Protein AF-A0A934U711-F1 (afdb_monomer_lite)

Organism: NCBI:txid2799499

Radius of gyration: 28.54 Å; chains: 1; bounding box: 80×38×79 Å

Secondary structure (DSSP, 8-state):
--HHHHHHHHHHHHHHHHHHHHHHHHHHHHHHHHHHHHHHHHHHHHHHHHHHHHHHHHHHHHHHHS-HHHHH-SS--HHHHHHHHHHHHHHHHHHHHHHHHHTT---HHHHHHHHHHHHHHHHHHT-S-TT---HHHHHHHHHSSSSSSPHHHHHHHHHHHHHHHHHHTS----TTTTSSS------

Structure (mmCIF, N/CA/C/O backbone):
data_AF-A0A934U711-F1
#
_entry.id   AF-A0A934U711-F1
#
loop_
_atom_site.group_PDB
_atom_site.id
_atom_site.type_symbol
_atom_site.label_atom_id
_atom_site.label_alt_id
_atom_site.label_comp_id
_atom_site.label_asym_id
_atom_site.label_entity_id
_atom_site.label_seq_id
_atom_site.pdbx_PDB_ins_code
_atom_site.Cartn_x
_atom_site.Cartn_y
_atom_site.Cartn_z
_atom_site.occupancy
_atom_site.B_iso_or_equiv
_atom_site.auth_seq_id
_atom_site.auth_comp_id
_atom_site.auth_asym_id
_atom_site.auth_atom_id
_atom_site.pdbx_PDB_model_num
ATOM 1 N N . MET A 1 1 ? 58.448 7.063 -50.542 1.00 44.38 1 MET A N 1
ATOM 2 C CA . MET A 1 1 ? 57.014 6.887 -50.877 1.00 44.38 1 MET A CA 1
ATOM 3 C C . MET A 1 1 ? 56.258 5.906 -49.963 1.00 44.38 1 MET A C 1
ATOM 5 O O . MET A 1 1 ? 55.084 5.684 -50.205 1.00 44.38 1 MET A O 1
ATOM 9 N N . SER A 1 2 ? 56.861 5.353 -48.896 1.00 45.16 2 SER A N 1
ATOM 10 C CA . SER A 1 2 ? 56.198 4.349 -48.033 1.00 45.16 2 SER A CA 1
ATOM 11 C C . SER A 1 2 ? 55.612 4.911 -46.724 1.00 45.16 2 SER A C 1
ATOM 13 O O . SER A 1 2 ? 54.797 4.259 -46.083 1.00 45.16 2 SER A O 1
ATOM 15 N N . THR A 1 3 ? 55.992 6.128 -46.323 1.00 48.06 3 THR A N 1
ATOM 16 C CA . THR A 1 3 ? 55.584 6.756 -45.050 1.00 48.06 3 THR A CA 1
ATOM 17 C C . THR A 1 3 ? 54.249 7.505 -45.128 1.00 48.06 3 THR A C 1
ATOM 19 O O . THR A 1 3 ? 53.529 7.577 -44.139 1.00 48.06 3 THR A O 1
ATOM 22 N N . ILE A 1 4 ? 53.868 8.004 -46.309 1.00 44.53 4 ILE A N 1
ATOM 23 C CA . ILE A 1 4 ? 52.614 8.755 -46.515 1.00 44.53 4 ILE A CA 1
ATOM 24 C C . ILE A 1 4 ? 51.394 7.815 -46.510 1.00 44.53 4 ILE A C 1
ATOM 26 O O . ILE A 1 4 ? 50.350 8.156 -45.961 1.00 44.53 4 ILE A O 1
ATOM 30 N N . ILE A 1 5 ? 51.542 6.594 -47.039 1.00 44.81 5 ILE A N 1
ATOM 31 C CA . ILE A 1 5 ? 50.477 5.577 -47.051 1.00 44.81 5 ILE A CA 1
ATOM 32 C C . ILE A 1 5 ? 50.215 5.051 -45.628 1.00 44.81 5 ILE A C 1
ATOM 34 O O . ILE A 1 5 ? 49.062 4.926 -45.226 1.00 44.81 5 ILE A O 1
ATOM 38 N N . ALA A 1 6 ? 51.263 4.838 -44.822 1.00 44.97 6 ALA A N 1
ATOM 39 C CA . ALA A 1 6 ? 51.120 4.446 -43.417 1.00 44.97 6 ALA A CA 1
ATOM 40 C C . ALA A 1 6 ? 50.449 5.540 -42.561 1.00 44.97 6 ALA A C 1
ATOM 42 O O . ALA A 1 6 ? 49.619 5.228 -41.709 1.00 44.97 6 ALA A O 1
ATOM 43 N N . ALA A 1 7 ? 50.748 6.819 -42.821 1.00 42.44 7 ALA A N 1
ATOM 44 C CA . ALA A 1 7 ? 50.118 7.945 -42.127 1.00 42.44 7 ALA A CA 1
ATOM 45 C C . ALA A 1 7 ? 48.623 8.094 -42.471 1.00 42.44 7 ALA A C 1
ATOM 47 O O . ALA A 1 7 ? 47.816 8.358 -41.582 1.00 42.44 7 ALA A O 1
ATOM 48 N N . LEU A 1 8 ? 48.234 7.862 -43.731 1.00 39.69 8 LEU A N 1
ATOM 49 C CA . LEU A 1 8 ? 46.830 7.900 -44.163 1.00 39.69 8 LEU A CA 1
ATOM 50 C C . LEU A 1 8 ? 46.015 6.709 -43.630 1.00 39.69 8 LEU A C 1
ATOM 52 O O . LEU A 1 8 ? 44.865 6.889 -43.231 1.00 39.69 8 LEU A O 1
ATOM 56 N N . ILE A 1 9 ? 46.615 5.517 -43.539 1.00 47.66 9 ILE A N 1
ATOM 57 C CA . ILE A 1 9 ? 45.984 4.340 -42.916 1.00 47.66 9 ILE A CA 1
ATOM 58 C C . ILE A 1 9 ? 45.855 4.531 -41.393 1.00 47.66 9 ILE A C 1
ATOM 60 O O . ILE A 1 9 ? 44.819 4.195 -40.819 1.00 47.66 9 ILE A O 1
ATOM 64 N N . GLY A 1 10 ? 46.856 5.134 -40.740 1.00 35.31 10 GLY A N 1
ATOM 65 C CA . GLY A 1 10 ? 46.808 5.481 -39.316 1.00 35.31 10 GLY A CA 1
ATOM 66 C C . GLY A 1 10 ? 45.728 6.517 -38.983 1.00 35.31 10 GLY A C 1
ATOM 67 O O . GLY A 1 10 ? 44.968 6.327 -38.038 1.00 35.31 10 GLY A O 1
ATOM 68 N N . LEU A 1 11 ? 45.587 7.571 -39.795 1.00 40.84 11 LEU A N 1
ATOM 69 C CA . LEU A 1 11 ? 44.542 8.594 -39.630 1.00 40.84 11 LEU A CA 1
ATOM 70 C C . LEU A 1 11 ? 43.124 8.053 -39.900 1.00 40.84 11 LEU A C 1
ATOM 72 O O . LEU A 1 11 ? 42.190 8.389 -39.166 1.00 40.84 11 LEU A O 1
ATOM 76 N N . GLY A 1 12 ? 42.955 7.177 -40.897 1.00 38.31 12 GLY A N 1
ATOM 77 C CA . GLY A 1 12 ? 41.677 6.508 -41.179 1.00 38.31 12 GLY A CA 1
ATOM 78 C C . GLY A 1 12 ? 41.266 5.495 -40.100 1.00 38.31 12 GLY A C 1
ATOM 79 O O . GLY A 1 12 ? 40.103 5.432 -39.711 1.00 38.31 12 GLY A O 1
ATOM 80 N N . GLY A 1 13 ? 42.223 4.739 -39.552 1.00 37.25 13 GLY A N 1
ATOM 81 C CA . GLY A 1 13 ? 41.970 3.786 -38.467 1.00 37.25 13 GLY A CA 1
ATOM 82 C C . GLY A 1 13 ? 41.619 4.458 -37.136 1.00 37.25 13 GLY A C 1
ATOM 83 O O . GLY A 1 13 ? 40.700 4.017 -36.449 1.00 37.25 13 GLY A O 1
ATOM 84 N N . VAL A 1 14 ? 42.298 5.559 -36.791 1.00 49.47 14 VAL A N 1
ATOM 85 C CA . VAL A 1 14 ? 42.046 6.313 -35.548 1.00 49.47 14 VAL A CA 1
ATOM 86 C C . VAL A 1 14 ? 40.685 7.012 -35.578 1.00 49.47 14 VAL A C 1
ATOM 88 O O . VAL A 1 14 ? 39.989 7.032 -34.565 1.00 49.47 14 VAL A O 1
ATOM 91 N N . THR A 1 15 ? 40.260 7.534 -36.731 1.00 46.41 15 THR A N 1
ATOM 92 C CA . THR A 1 15 ? 38.942 8.178 -36.873 1.00 46.41 15 THR A CA 1
ATOM 93 C C . THR A 1 15 ? 37.796 7.169 -36.774 1.00 46.41 15 THR A C 1
ATOM 95 O O . THR A 1 15 ? 36.859 7.401 -36.015 1.00 46.41 15 THR A O 1
ATOM 98 N N . ILE A 1 16 ? 37.903 6.006 -37.427 1.00 47.06 16 ILE A N 1
ATOM 99 C CA . ILE A 1 16 ? 36.905 4.927 -37.320 1.00 47.06 16 ILE A CA 1
ATOM 100 C C . ILE A 1 16 ? 36.851 4.360 -35.892 1.00 47.06 16 ILE A C 1
ATOM 102 O O . ILE A 1 16 ? 35.763 4.188 -35.340 1.00 47.06 16 ILE A O 1
ATOM 106 N N . ALA A 1 17 ? 38.003 4.126 -35.255 1.00 43.62 17 ALA A N 1
ATOM 107 C CA . ALA A 1 17 ? 38.066 3.646 -33.875 1.00 43.62 17 ALA A CA 1
ATOM 108 C C . ALA A 1 17 ? 37.472 4.656 -32.878 1.00 43.62 17 ALA A C 1
ATOM 110 O O . ALA A 1 17 ? 36.739 4.258 -31.975 1.00 43.62 17 ALA A O 1
ATOM 111 N N . ALA A 1 18 ? 37.716 5.958 -33.062 1.00 48.88 18 ALA A N 1
ATOM 112 C CA . ALA A 1 18 ? 37.139 7.009 -32.226 1.00 48.88 18 ALA A CA 1
ATOM 113 C C . ALA A 1 18 ? 35.614 7.124 -32.398 1.00 48.88 18 ALA A C 1
ATOM 115 O O . ALA A 1 18 ? 34.898 7.304 -31.413 1.00 48.88 18 ALA A O 1
ATOM 116 N N . THR A 1 19 ? 35.090 6.973 -33.619 1.00 50.31 19 THR A N 1
ATOM 117 C CA . THR A 1 19 ? 33.640 6.964 -33.870 1.00 50.31 19 THR A CA 1
ATOM 118 C C . THR A 1 19 ? 32.973 5.725 -33.276 1.00 50.31 19 THR A C 1
ATOM 120 O O . THR A 1 19 ? 31.941 5.854 -32.621 1.00 50.31 19 THR A O 1
ATOM 123 N N . ILE A 1 20 ? 33.577 4.540 -33.418 1.00 49.28 20 ILE A N 1
ATOM 124 C CA . ILE A 1 20 ? 33.080 3.302 -32.798 1.00 49.28 20 ILE A CA 1
ATOM 125 C C . ILE A 1 20 ? 33.141 3.400 -31.274 1.00 49.28 20 ILE A C 1
ATOM 127 O O . ILE A 1 20 ? 32.175 3.029 -30.616 1.00 49.28 20 ILE A O 1
ATOM 131 N N . ALA A 1 21 ? 34.216 3.943 -30.700 1.00 50.06 21 ALA A N 1
ATOM 132 C CA . ALA A 1 21 ? 34.327 4.156 -29.260 1.00 50.06 21 ALA A CA 1
ATOM 133 C C . ALA A 1 21 ? 33.271 5.147 -28.754 1.00 50.06 21 ALA A C 1
ATOM 135 O O . ALA A 1 21 ? 32.675 4.915 -27.708 1.00 50.06 21 ALA A O 1
ATOM 136 N N . ARG A 1 22 ? 32.981 6.214 -29.510 1.00 50.09 22 ARG A N 1
ATOM 137 C CA . ARG A 1 22 ? 31.952 7.204 -29.162 1.00 50.09 22 ARG A CA 1
ATOM 138 C C . ARG A 1 22 ? 30.537 6.629 -29.243 1.00 50.09 22 ARG A C 1
ATOM 140 O O . ARG A 1 22 ? 29.762 6.841 -28.317 1.00 50.09 22 ARG A O 1
ATOM 147 N N . LEU A 1 23 ? 30.220 5.874 -30.295 1.00 53.62 23 LEU A N 1
ATOM 148 C CA . LEU A 1 23 ? 28.933 5.182 -30.442 1.00 53.62 23 LEU A CA 1
ATOM 149 C C . LEU A 1 23 ? 28.766 4.086 -29.384 1.00 53.62 23 LEU A C 1
ATOM 151 O O . LEU A 1 23 ? 27.714 3.979 -28.763 1.00 53.62 23 LEU A O 1
ATOM 155 N N . THR A 1 24 ? 29.827 3.326 -29.113 1.00 57.19 24 THR A N 1
ATOM 156 C CA . THR A 1 24 ? 29.844 2.315 -28.050 1.00 57.19 24 THR A CA 1
ATOM 157 C C . THR A 1 24 ? 29.660 2.973 -26.684 1.00 57.19 24 THR A C 1
ATOM 159 O O . THR A 1 24 ? 28.810 2.537 -25.920 1.00 57.19 24 THR A O 1
ATOM 162 N N . ALA A 1 25 ? 30.359 4.071 -26.386 1.00 59.03 25 ALA A N 1
ATOM 163 C CA . ALA A 1 25 ? 30.210 4.803 -25.129 1.00 59.03 25 ALA A CA 1
ATOM 164 C C . ALA A 1 25 ? 28.808 5.408 -24.957 1.00 59.03 25 ALA A C 1
ATOM 166 O O . ALA A 1 25 ? 28.261 5.342 -23.861 1.00 59.03 25 ALA A O 1
ATOM 167 N N . GLN A 1 26 ? 28.205 5.947 -26.023 1.00 61.81 26 GLN A N 1
ATOM 168 C CA . GLN A 1 26 ? 26.812 6.407 -26.006 1.00 61.81 26 GLN A CA 1
ATOM 169 C C . GLN A 1 26 ? 25.849 5.244 -25.762 1.00 61.81 26 GLN A C 1
ATOM 171 O O . GLN A 1 26 ? 25.028 5.329 -24.856 1.00 61.81 26 GLN A O 1
ATOM 176 N N . SER A 1 27 ? 26.021 4.126 -26.471 1.00 59.56 27 SER A N 1
ATOM 177 C CA . SER A 1 27 ? 25.191 2.934 -26.278 1.00 59.56 27 SER A CA 1
ATOM 178 C C . SER A 1 27 ? 25.333 2.344 -24.870 1.00 59.56 27 SER A C 1
ATOM 180 O O . SER A 1 27 ? 24.336 1.978 -24.264 1.00 59.56 27 SER A O 1
ATOM 182 N N . ILE A 1 28 ? 26.542 2.325 -24.296 1.00 66.94 28 ILE A N 1
ATOM 183 C CA . ILE A 1 28 ? 26.802 1.876 -22.921 1.00 66.94 28 ILE A CA 1
ATOM 184 C C . ILE A 1 28 ? 26.195 2.855 -21.913 1.00 66.94 28 ILE A C 1
ATOM 186 O O . ILE A 1 28 ? 25.645 2.427 -20.903 1.00 66.94 28 ILE A O 1
ATOM 190 N N . ALA A 1 29 ? 26.275 4.164 -22.159 1.00 68.50 29 ALA A N 1
ATOM 191 C CA . ALA A 1 29 ? 25.668 5.171 -21.293 1.00 68.50 29 ALA A CA 1
ATOM 192 C C . ALA A 1 29 ? 24.134 5.082 -21.303 1.00 68.50 29 ALA A C 1
ATOM 194 O O . ALA A 1 29 ? 23.519 5.136 -20.239 1.00 68.50 29 ALA A O 1
ATOM 195 N N . GLU A 1 30 ? 23.524 4.889 -22.473 1.00 71.88 30 GLU A N 1
ATOM 196 C CA . GLU A 1 30 ? 22.085 4.660 -22.627 1.00 71.88 30 GLU A CA 1
ATOM 197 C C . GLU A 1 30 ? 21.651 3.355 -21.958 1.00 71.88 30 GLU A C 1
ATOM 199 O O . GLU A 1 30 ? 20.662 3.348 -21.226 1.00 71.88 30 GLU A O 1
ATOM 204 N N . LEU A 1 31 ? 22.425 2.278 -22.125 1.00 71.62 31 LEU A N 1
ATOM 205 C CA . LEU A 1 31 ? 22.157 0.992 -21.484 1.00 71.62 31 LEU A CA 1
ATOM 206 C C . LEU A 1 31 ? 22.268 1.091 -19.959 1.00 71.62 31 LEU A C 1
ATOM 208 O O . LEU A 1 31 ? 21.373 0.638 -19.257 1.00 71.62 31 LEU A O 1
ATOM 212 N N . ASN A 1 32 ? 23.309 1.751 -19.441 1.00 74.94 32 ASN A N 1
ATOM 213 C CA . ASN A 1 32 ? 23.486 1.992 -18.007 1.00 74.94 32 ASN A CA 1
ATOM 214 C C . ASN A 1 32 ? 22.367 2.870 -17.435 1.00 74.94 32 ASN A C 1
ATOM 216 O O . ASN A 1 32 ? 21.899 2.638 -16.323 1.00 74.94 32 ASN A O 1
ATOM 220 N N . ALA A 1 33 ? 21.929 3.893 -18.173 1.00 74.75 33 ALA A N 1
ATOM 221 C CA . ALA A 1 33 ? 20.808 4.729 -17.762 1.00 74.75 33 ALA A CA 1
ATOM 222 C C . ALA A 1 33 ? 19.490 3.937 -17.766 1.00 74.75 33 ALA A C 1
ATOM 224 O O . ALA A 1 33 ? 18.696 4.074 -16.837 1.00 74.75 33 ALA A O 1
ATOM 225 N N . ALA A 1 34 ? 19.269 3.086 -18.771 1.00 74.88 34 ALA A N 1
ATOM 226 C CA . ALA A 1 34 ? 18.112 2.201 -18.844 1.00 74.88 34 ALA A CA 1
ATOM 227 C C . ALA A 1 34 ? 18.120 1.156 -17.718 1.00 74.88 34 ALA A C 1
ATOM 229 O O . ALA A 1 34 ? 17.101 0.984 -17.054 1.00 74.88 34 ALA A O 1
ATOM 230 N N . GLN A 1 35 ? 19.266 0.528 -17.444 1.00 78.81 35 GLN A N 1
ATOM 231 C CA . GLN A 1 35 ? 19.453 -0.402 -16.328 1.00 78.81 35 GLN A CA 1
ATOM 232 C C . GLN A 1 35 ? 19.166 0.276 -14.990 1.00 78.81 35 GLN A C 1
ATOM 234 O O . GLN A 1 35 ? 18.318 -0.201 -14.250 1.00 78.81 35 GLN A O 1
ATOM 239 N N . LYS A 1 36 ? 19.741 1.458 -14.727 1.00 78.19 36 LYS A N 1
ATOM 240 C CA . LYS A 1 36 ? 19.461 2.218 -13.496 1.00 78.19 36 LYS A CA 1
ATOM 241 C C . LYS A 1 36 ? 17.985 2.582 -13.332 1.00 78.19 36 LYS A C 1
ATOM 243 O O . LYS A 1 36 ? 17.473 2.556 -12.217 1.00 78.19 36 LYS A O 1
ATOM 248 N N . ARG A 1 37 ? 17.292 2.930 -14.424 1.00 75.88 37 ARG A N 1
ATOM 249 C CA . ARG A 1 37 ? 15.840 3.180 -14.391 1.00 75.88 37 ARG A CA 1
ATOM 250 C C . ARG A 1 37 ? 15.071 1.907 -14.039 1.00 75.88 37 ARG A C 1
ATOM 252 O O . ARG A 1 37 ? 14.200 1.959 -13.180 1.00 75.88 37 ARG A O 1
ATOM 259 N N . ARG A 1 38 ? 15.428 0.770 -14.641 1.00 78.44 38 ARG A N 1
ATOM 260 C CA . ARG A 1 38 ? 14.820 -0.533 -14.329 1.00 78.44 38 ARG A CA 1
ATOM 261 C C . ARG A 1 38 ? 15.108 -0.986 -12.898 1.00 78.44 38 ARG A C 1
ATOM 263 O O . ARG A 1 38 ? 14.200 -1.484 -12.245 1.00 78.44 38 ARG A O 1
ATOM 270 N N . ASP A 1 39 ? 16.313 -0.757 -12.383 1.00 78.25 39 ASP A N 1
ATOM 271 C CA . ASP A 1 39 ? 16.665 -1.043 -10.988 1.00 78.25 39 ASP A CA 1
ATOM 272 C C . ASP A 1 39 ? 15.812 -0.219 -10.018 1.00 78.25 39 ASP A C 1
ATOM 274 O O . ASP A 1 39 ? 15.299 -0.751 -9.034 1.00 78.25 39 ASP A O 1
ATOM 278 N N . ALA A 1 40 ? 15.610 1.069 -10.316 1.00 76.75 40 ALA A N 1
ATOM 279 C CA . ALA A 1 40 ? 14.747 1.936 -9.522 1.00 76.75 40 ALA A CA 1
ATOM 280 C C . ALA A 1 40 ? 13.277 1.479 -9.562 1.00 76.75 40 ALA A C 1
ATOM 282 O O . ALA A 1 40 ? 12.625 1.434 -8.522 1.00 76.75 40 ALA A O 1
ATOM 283 N N . GLU A 1 41 ? 12.767 1.088 -10.734 1.00 76.31 41 GLU A N 1
ATOM 284 C CA . GLU A 1 41 ? 11.413 0.535 -10.887 1.00 76.31 41 GLU A CA 1
ATOM 285 C C . GLU A 1 41 ? 11.230 -0.781 -10.115 1.00 76.31 41 GLU A C 1
ATOM 287 O O . GLU A 1 41 ? 10.200 -0.974 -9.469 1.00 76.31 41 GLU A O 1
ATOM 292 N N . LEU A 1 42 ? 12.230 -1.667 -10.144 1.00 80.38 42 LEU A N 1
ATOM 293 C CA . LEU A 1 42 ? 12.226 -2.934 -9.408 1.00 80.38 42 LEU A CA 1
ATOM 294 C C . LEU A 1 42 ? 12.291 -2.732 -7.892 1.00 80.38 42 LEU A C 1
ATOM 296 O O . LEU A 1 42 ? 11.640 -3.460 -7.140 1.00 80.38 42 LEU A O 1
ATOM 300 N N . LEU A 1 43 ? 13.079 -1.760 -7.431 1.00 80.19 43 LEU A N 1
ATOM 301 C CA . LEU A 1 43 ? 13.138 -1.407 -6.017 1.00 80.19 43 LEU A CA 1
ATOM 302 C C . LEU A 1 43 ? 11.800 -0.824 -5.553 1.00 80.19 43 LEU A C 1
ATOM 304 O O . LEU A 1 43 ? 11.285 -1.246 -4.521 1.00 80.19 43 LEU A O 1
ATOM 308 N N . ALA A 1 44 ? 11.216 0.080 -6.343 1.00 79.19 44 ALA A N 1
ATOM 309 C CA . ALA A 1 44 ? 9.926 0.688 -6.046 1.00 79.19 44 ALA A CA 1
ATOM 310 C C . ALA A 1 44 ? 8.791 -0.346 -6.020 1.00 79.19 44 ALA A C 1
ATOM 312 O O . ALA A 1 44 ? 7.970 -0.314 -5.108 1.00 79.19 44 ALA A O 1
ATOM 313 N N . SER A 1 45 ? 8.749 -1.297 -6.963 1.00 78.94 45 SER A N 1
ATOM 314 C CA . SER A 1 45 ? 7.716 -2.344 -6.968 1.00 78.94 45 SER A CA 1
ATOM 315 C C . SER A 1 45 ? 7.864 -3.322 -5.804 1.00 78.94 45 SER A C 1
ATOM 317 O O . SER A 1 45 ? 6.860 -3.751 -5.235 1.00 78.94 45 SER A O 1
ATOM 319 N N . LYS A 1 46 ? 9.101 -3.634 -5.397 1.00 83.25 46 LYS A N 1
ATOM 320 C CA . LYS A 1 46 ? 9.359 -4.400 -4.173 1.00 83.25 46 LYS A CA 1
ATOM 321 C C . LYS A 1 46 ? 8.876 -3.646 -2.934 1.00 83.25 46 LYS A C 1
ATOM 323 O O . LYS A 1 46 ? 8.108 -4.210 -2.163 1.00 83.25 46 LYS A O 1
ATOM 328 N N . GLU A 1 47 ? 9.315 -2.400 -2.752 1.00 85.50 47 GLU A N 1
ATOM 329 C CA . GLU A 1 47 ? 8.935 -1.595 -1.586 1.00 85.50 47 GLU A CA 1
ATOM 330 C C . GLU A 1 47 ? 7.416 -1.408 -1.519 1.00 85.50 47 GLU A C 1
ATOM 332 O O . GLU A 1 47 ? 6.828 -1.492 -0.445 1.00 85.50 47 GLU A O 1
ATOM 337 N N . TYR A 1 48 ? 6.769 -1.231 -2.671 1.00 86.12 48 TYR A N 1
ATOM 338 C CA . TYR A 1 48 ? 5.320 -1.151 -2.769 1.00 86.12 48 TYR A CA 1
ATOM 339 C C . TYR A 1 48 ? 4.625 -2.432 -2.283 1.00 86.12 48 TYR A C 1
ATOM 341 O O . TYR A 1 48 ? 3.726 -2.346 -1.449 1.00 86.12 48 TYR A O 1
ATOM 349 N N . ALA A 1 49 ? 5.046 -3.613 -2.753 1.00 85.38 49 ALA A N 1
ATOM 350 C CA . ALA A 1 49 ? 4.461 -4.887 -2.324 1.00 85.38 49 ALA A CA 1
ATOM 351 C C . ALA A 1 49 ? 4.630 -5.115 -0.809 1.00 85.38 49 ALA A C 1
ATOM 353 O O . ALA A 1 49 ? 3.662 -5.436 -0.117 1.00 85.38 49 ALA A O 1
ATOM 354 N N . ASP A 1 50 ? 5.835 -4.869 -0.283 1.00 87.75 50 ASP A N 1
ATOM 355 C CA . ASP A 1 50 ? 6.134 -4.985 1.150 1.00 87.75 50 ASP A CA 1
ATOM 356 C C . ASP A 1 50 ? 5.279 -3.999 1.977 1.00 87.75 50 ASP A C 1
ATOM 358 O O . ASP A 1 50 ? 4.791 -4.324 3.066 1.00 87.75 50 ASP A O 1
ATOM 362 N N . LEU A 1 51 ? 5.046 -2.792 1.451 1.00 90.19 51 LEU A N 1
ATOM 363 C CA . LEU A 1 51 ? 4.233 -1.774 2.106 1.00 90.19 51 LEU A CA 1
ATOM 364 C C . LEU A 1 51 ? 2.736 -2.105 2.103 1.00 90.19 51 LEU A C 1
ATOM 366 O O . LEU A 1 51 ? 2.063 -1.802 3.088 1.00 90.19 51 LEU A O 1
ATOM 370 N N . VAL A 1 52 ? 2.206 -2.734 1.050 1.00 90.38 52 VAL A N 1
ATOM 371 C CA . VAL A 1 52 ? 0.812 -3.215 1.030 1.00 90.38 52 VAL A CA 1
ATOM 372 C C . VAL A 1 52 ? 0.586 -4.201 2.178 1.00 90.38 52 VAL A C 1
ATOM 374 O O . VAL A 1 52 ? -0.343 -4.016 2.963 1.00 90.38 52 VAL A O 1
ATOM 377 N N . ILE A 1 53 ? 1.484 -5.179 2.339 1.00 91.31 53 ILE A N 1
ATOM 378 C CA . ILE A 1 53 ? 1.427 -6.168 3.429 1.00 91.31 53 ILE A CA 1
ATOM 379 C C . ILE A 1 53 ? 1.550 -5.480 4.793 1.00 91.31 53 ILE A C 1
ATOM 381 O O . ILE A 1 53 ? 0.757 -5.735 5.697 1.00 91.31 53 ILE A O 1
ATOM 385 N N . THR A 1 54 ? 2.510 -4.562 4.932 1.00 92.19 54 THR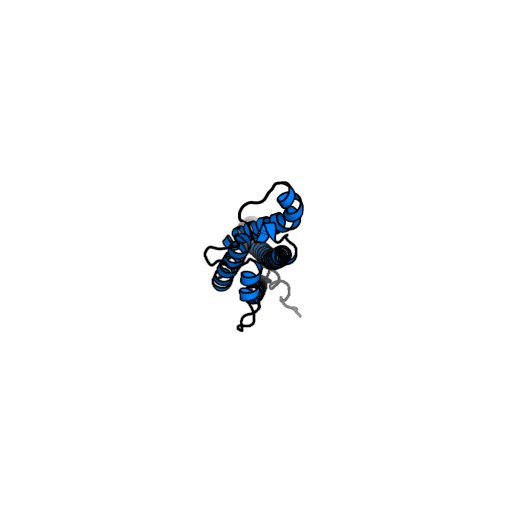 A N 1
ATOM 386 C CA . THR A 1 54 ? 2.722 -3.797 6.173 1.00 92.19 54 THR A CA 1
ATOM 387 C C . THR A 1 54 ? 1.480 -2.991 6.553 1.00 92.19 54 THR A C 1
ATOM 389 O O . THR A 1 54 ? 1.094 -2.947 7.718 1.00 92.19 54 THR A O 1
ATOM 392 N N . THR A 1 55 ? 0.825 -2.376 5.566 1.00 93.38 55 THR A N 1
ATOM 393 C CA . THR A 1 55 ? -0.395 -1.594 5.781 1.00 93.38 55 THR A CA 1
ATOM 394 C C . THR A 1 55 ? -1.552 -2.497 6.192 1.00 93.38 55 THR A C 1
ATOM 396 O O . THR A 1 55 ? -2.256 -2.164 7.138 1.00 93.38 55 THR A O 1
ATOM 399 N N . ALA A 1 56 ? -1.722 -3.653 5.545 1.00 92.00 56 ALA A N 1
ATOM 400 C CA . ALA A 1 56 ? -2.741 -4.629 5.925 1.00 92.00 56 ALA A CA 1
ATOM 401 C C . ALA A 1 56 ? -2.553 -5.114 7.373 1.00 92.00 56 ALA A C 1
ATOM 403 O O . ALA A 1 56 ? -3.501 -5.086 8.153 1.00 92.00 56 ALA A O 1
ATOM 404 N N . GLY A 1 57 ? -1.319 -5.447 7.766 1.00 92.75 57 GLY A N 1
ATOM 405 C CA . GLY A 1 57 ? -1.005 -5.820 9.148 1.00 92.75 57 GLY A CA 1
ATOM 406 C C . GLY A 1 57 ? -1.238 -4.683 10.149 1.00 92.75 57 GLY A C 1
ATOM 407 O O . GLY A 1 57 ? -1.725 -4.918 11.252 1.00 92.75 57 GLY A O 1
ATOM 408 N N . ALA A 1 58 ? -0.954 -3.432 9.770 1.00 93.56 58 ALA A N 1
ATOM 409 C CA . ALA A 1 58 ? -1.244 -2.271 10.611 1.00 93.56 58 ALA A CA 1
ATOM 410 C C . ALA A 1 58 ? -2.755 -2.020 10.765 1.00 93.56 58 ALA A C 1
ATOM 412 O O . ALA A 1 58 ? -3.198 -1.641 11.849 1.00 93.56 58 ALA A O 1
ATOM 413 N N . ILE A 1 59 ? -3.547 -2.251 9.710 1.00 93.19 59 ILE A N 1
ATOM 414 C CA . ILE A 1 59 ? -5.014 -2.200 9.773 1.00 93.19 59 ILE A CA 1
ATOM 415 C C . ILE A 1 59 ? -5.525 -3.268 10.735 1.00 93.19 59 ILE A C 1
ATOM 417 O O . ILE A 1 59 ? -6.296 -2.954 11.637 1.00 93.19 59 ILE A O 1
ATOM 421 N N . GLU A 1 60 ? -5.075 -4.511 10.570 1.00 92.44 60 GLU A N 1
ATOM 422 C CA . GLU A 1 60 ? -5.472 -5.623 11.430 1.00 92.44 60 GLU A CA 1
ATOM 423 C C . GLU A 1 60 ? -5.128 -5.331 12.897 1.00 92.44 60 GLU A C 1
ATOM 425 O O . GLU A 1 60 ? -5.989 -5.435 13.773 1.00 92.44 60 GLU A O 1
ATOM 430 N N . ALA A 1 61 ? -3.910 -4.853 13.163 1.00 92.00 61 ALA A N 1
ATOM 431 C CA . ALA A 1 61 ? -3.498 -4.495 14.511 1.00 92.00 61 ALA A CA 1
ATOM 432 C C . ALA A 1 61 ? -4.360 -3.368 15.108 1.00 92.00 61 ALA A C 1
ATOM 434 O O . ALA A 1 61 ? -4.784 -3.456 16.259 1.00 92.00 61 ALA A O 1
ATOM 435 N N . TYR A 1 62 ? -4.665 -2.332 14.324 1.00 90.75 62 TYR A N 1
ATOM 436 C CA . TYR A 1 62 ? -5.541 -1.240 14.746 1.00 90.75 62 TYR A CA 1
ATOM 437 C C . TYR A 1 62 ? -6.963 -1.729 15.056 1.00 90.75 62 TYR A C 1
ATOM 439 O O . TYR A 1 62 ? -7.506 -1.417 16.110 1.00 90.75 62 TYR A O 1
ATOM 447 N N . VAL A 1 63 ? -7.550 -2.543 14.181 1.00 91.44 63 VAL A N 1
ATOM 448 C CA . VAL A 1 63 ? -8.930 -3.041 14.300 1.00 91.44 63 VAL A CA 1
ATOM 449 C C . VAL A 1 63 ? -9.130 -3.985 15.495 1.00 91.44 63 VAL A C 1
ATOM 451 O O . VAL A 1 63 ? -10.230 -4.061 16.062 1.00 91.44 63 VAL A O 1
ATOM 454 N N . TRP A 1 64 ? -8.102 -4.748 15.863 1.00 89.56 64 TRP A N 1
ATOM 455 C CA . TRP A 1 64 ? -8.204 -5.761 16.915 1.00 89.56 64 TRP A CA 1
ATOM 456 C C . TRP A 1 64 ? -7.628 -5.330 18.260 1.00 89.56 64 TRP A C 1
ATOM 458 O O . TRP A 1 64 ? -8.144 -5.786 19.281 1.00 89.56 64 TRP A O 1
ATOM 468 N N . TYR A 1 65 ? -6.612 -4.464 18.276 1.00 88.31 65 TYR A N 1
ATOM 469 C CA . TYR A 1 65 ? -5.873 -4.131 19.498 1.00 88.31 65 TYR A CA 1
ATOM 470 C C . TYR A 1 65 ? -5.940 -2.659 19.913 1.00 88.31 65 TYR A C 1
ATOM 472 O O . TYR A 1 65 ? -5.597 -2.359 21.059 1.00 88.31 65 TYR A O 1
ATOM 480 N N . ALA A 1 66 ? -6.393 -1.735 19.054 1.00 85.06 66 ALA A N 1
ATOM 481 C CA . ALA A 1 66 ? -6.698 -0.388 19.530 1.00 85.06 66 ALA A CA 1
ATOM 482 C C . ALA A 1 66 ? -7.921 -0.431 20.460 1.00 85.06 66 ALA A C 1
ATOM 484 O O . ALA A 1 66 ? -8.811 -1.269 20.309 1.00 85.06 66 ALA A O 1
ATOM 485 N N . SER A 1 67 ? -7.962 0.458 21.452 1.00 79.50 67 SER A N 1
ATOM 486 C CA . SER A 1 67 ? -9.074 0.485 22.400 1.00 79.50 67 SER A CA 1
ATOM 487 C C . SER A 1 67 ? -10.382 0.875 21.706 1.00 79.50 67 SER A C 1
ATOM 489 O O . SER A 1 67 ? -10.401 1.726 20.813 1.00 79.50 67 SER A O 1
ATOM 491 N N . ASP A 1 68 ? -11.499 0.298 22.158 1.00 74.69 68 ASP A N 1
ATOM 492 C CA . ASP A 1 68 ? -12.826 0.590 21.601 1.00 74.69 68 ASP A CA 1
ATOM 493 C C . ASP A 1 68 ? -13.147 2.088 21.638 1.00 74.69 68 ASP A C 1
ATOM 495 O O . ASP A 1 68 ? -13.804 2.603 20.740 1.00 74.69 68 ASP A O 1
ATOM 499 N N . GLU A 1 69 ? -12.645 2.817 22.637 1.00 72.38 69 GLU A N 1
ATOM 500 C CA . GLU A 1 69 ? -12.814 4.266 22.745 1.00 72.38 69 GLU A CA 1
ATOM 501 C C . GLU A 1 69 ? -12.208 5.031 21.556 1.00 72.38 69 GLU A C 1
ATOM 503 O O . GLU A 1 69 ? -12.763 6.041 21.136 1.00 72.38 69 GLU A O 1
ATOM 508 N N . ILE A 1 70 ? -11.123 4.526 20.971 1.00 75.06 70 ILE A N 1
ATOM 509 C CA . ILE A 1 70 ? -10.438 5.113 19.810 1.00 75.06 70 ILE A CA 1
ATOM 510 C C . ILE A 1 70 ? -11.121 4.709 18.513 1.00 75.06 70 ILE A C 1
ATOM 512 O O . ILE A 1 70 ? -11.223 5.507 17.589 1.00 75.06 70 ILE A O 1
ATOM 516 N N . ILE A 1 71 ? -11.575 3.459 18.447 1.00 73.06 71 ILE A N 1
ATOM 517 C CA . ILE A 1 71 ? -12.229 2.894 17.264 1.00 73.06 71 ILE A CA 1
ATOM 518 C C . ILE A 1 71 ? -13.659 3.439 17.107 1.00 73.06 71 ILE A C 1
ATOM 520 O O . ILE A 1 71 ? -14.181 3.503 15.996 1.00 73.06 71 ILE A O 1
ATOM 524 N N . SER A 1 72 ? -14.321 3.800 18.211 1.00 69.12 72 SER A N 1
ATOM 525 C CA . SER A 1 72 ? -15.731 4.217 18.227 1.00 69.12 72 SER A CA 1
ATOM 526 C C . SER A 1 72 ? -15.951 5.728 18.324 1.00 69.12 72 SER A C 1
ATOM 528 O O . SER A 1 72 ? -17.050 6.190 18.009 1.00 69.12 72 SER A O 1
ATOM 530 N N . LYS A 1 73 ? -14.950 6.519 18.741 1.00 68.81 73 LYS A N 1
ATOM 531 C CA . LYS A 1 73 ? -15.074 7.978 18.884 1.00 68.81 73 LYS A CA 1
ATOM 532 C C . LYS A 1 73 ? -14.140 8.710 17.924 1.00 68.81 73 LYS A C 1
ATOM 534 O O . LYS A 1 73 ? -12.951 8.431 17.859 1.00 68.81 73 LYS A O 1
ATOM 539 N N . ARG A 1 74 ? -14.661 9.752 17.260 1.00 63.84 74 ARG A N 1
ATOM 540 C CA . ARG A 1 74 ? -13.857 10.661 16.413 1.00 63.84 74 ARG A CA 1
ATOM 541 C C . ARG A 1 74 ? -12.884 11.541 17.205 1.00 63.84 74 ARG A C 1
ATOM 543 O O . ARG A 1 74 ? -11.933 12.064 16.634 1.00 63.84 74 ARG A O 1
ATOM 550 N N . THR A 1 75 ? -13.137 11.749 18.495 1.00 69.25 75 THR A N 1
ATOM 551 C CA . THR A 1 75 ? -12.311 12.578 19.381 1.00 69.25 75 THR A CA 1
ATOM 552 C C . THR A 1 75 ? -11.754 11.734 20.512 1.00 69.25 75 THR A C 1
ATOM 554 O O . THR A 1 75 ? -12.499 11.010 21.172 1.00 69.25 75 THR A O 1
ATOM 557 N N . VAL A 1 76 ? -10.455 11.879 20.749 1.00 72.69 76 VAL A N 1
ATOM 558 C CA . VAL A 1 76 ? -9.672 11.053 21.665 1.00 72.69 76 VAL A CA 1
ATOM 559 C C . VAL A 1 76 ? -9.146 11.934 22.798 1.00 72.69 76 VAL A C 1
ATOM 561 O O . VAL A 1 76 ? -8.649 13.029 22.533 1.00 72.69 76 VAL A O 1
ATOM 564 N N . THR A 1 77 ? -9.266 11.484 24.048 1.00 82.56 77 THR A N 1
ATOM 565 C CA . THR A 1 77 ? -8.632 12.156 25.196 1.00 82.56 77 THR A CA 1
ATOM 566 C C . THR A 1 77 ? -7.119 11.938 25.180 1.00 82.56 77 THR A C 1
ATOM 568 O O . THR A 1 77 ? -6.625 11.008 24.544 1.00 82.56 77 THR A O 1
ATOM 571 N N . GLU A 1 78 ? -6.349 12.769 25.878 1.00 82.69 78 GLU A N 1
ATOM 572 C CA . GLU A 1 78 ? -4.886 12.636 25.895 1.00 82.69 78 GLU A CA 1
ATOM 573 C C . GLU A 1 78 ? -4.430 11.276 26.458 1.00 82.69 78 GLU A C 1
ATOM 575 O O . GLU A 1 78 ? -3.504 10.649 25.938 1.00 82.69 78 GLU A O 1
ATOM 580 N N . GLU A 1 79 ? -5.138 10.765 27.464 1.00 79.75 79 GLU A N 1
ATOM 581 C CA . GLU A 1 79 ? -4.871 9.470 28.086 1.00 79.75 79 GLU A CA 1
ATOM 582 C C . GLU A 1 79 ? -5.171 8.310 27.129 1.00 79.75 79 GLU A C 1
ATOM 584 O O . GLU A 1 79 ? -4.358 7.393 26.982 1.00 79.75 79 GLU A O 1
ATOM 589 N N . ALA A 1 80 ? -6.306 8.371 26.423 1.00 80.44 80 ALA A N 1
ATOM 590 C CA . ALA A 1 80 ? -6.672 7.370 25.425 1.00 80.44 80 ALA A CA 1
ATOM 591 C C . ALA A 1 80 ? -5.702 7.395 24.232 1.00 80.44 80 ALA A C 1
ATOM 593 O O . ALA A 1 80 ? -5.323 6.343 23.714 1.00 80.44 80 ALA A O 1
ATOM 594 N N . TRP A 1 81 ? -5.226 8.582 23.839 1.00 82.19 81 TRP A N 1
ATOM 595 C CA . TRP A 1 81 ? -4.197 8.733 22.813 1.00 82.19 81 TRP A CA 1
ATOM 596 C C . TRP A 1 81 ? -2.899 8.030 23.210 1.00 82.19 81 TRP A C 1
ATOM 598 O O . TRP A 1 81 ? -2.315 7.310 22.398 1.00 82.19 81 TRP A O 1
ATOM 608 N N . HIS A 1 82 ? -2.459 8.182 24.461 1.00 82.94 82 HIS A N 1
ATOM 609 C CA . HIS A 1 82 ? -1.204 7.591 24.920 1.00 82.94 82 HIS A CA 1
ATOM 610 C C . HIS A 1 82 ? -1.197 6.058 24.845 1.00 82.94 82 HIS A C 1
ATOM 612 O O . HIS A 1 82 ? -0.161 5.482 24.517 1.00 82.94 82 HIS A O 1
ATOM 618 N N . GLY A 1 83 ? -2.343 5.417 25.106 1.00 80.62 83 GLY A N 1
ATOM 619 C CA . GLY A 1 83 ? -2.509 3.963 25.004 1.00 80.62 83 GLY A CA 1
ATOM 620 C C . GLY A 1 83 ? -2.727 3.442 23.579 1.00 80.62 83 GLY A C 1
ATOM 621 O O . GLY A 1 83 ? -2.538 2.257 23.327 1.00 80.62 83 GLY A O 1
ATOM 622 N N . ALA A 1 84 ? -3.111 4.310 22.641 1.00 81.00 84 ALA A N 1
ATOM 623 C CA . ALA A 1 84 ? -3.496 3.912 21.287 1.00 81.00 84 ALA A CA 1
ATOM 624 C C . ALA A 1 84 ? -2.515 4.341 20.195 1.00 81.00 84 ALA A C 1
ATOM 626 O O . ALA A 1 84 ? -2.566 3.817 19.079 1.00 81.00 84 ALA A O 1
ATOM 627 N N . LYS A 1 85 ? -1.615 5.285 20.499 1.00 86.56 85 LYS A N 1
ATOM 628 C CA . LYS A 1 85 ? -0.621 5.820 19.557 1.00 86.56 85 LYS A CA 1
ATOM 629 C C . LYS A 1 85 ? 0.188 4.718 18.866 1.00 86.56 85 LYS A C 1
ATOM 631 O O . LYS A 1 85 ? 0.477 4.852 17.680 1.00 86.56 85 LYS A O 1
ATOM 636 N N . ASP A 1 86 ? 0.475 3.622 19.568 1.00 90.19 86 ASP A N 1
ATOM 637 C CA . ASP A 1 86 ? 1.277 2.503 19.062 1.00 90.19 86 ASP A CA 1
ATOM 638 C C . ASP A 1 86 ? 0.557 1.705 17.962 1.00 90.19 86 ASP A C 1
ATOM 640 O O . ASP A 1 86 ? 1.203 0.992 17.204 1.00 90.19 86 ASP A O 1
ATOM 644 N N . TYR A 1 87 ? -0.759 1.878 17.810 1.00 90.00 87 TYR A N 1
ATOM 645 C CA . TYR A 1 87 ? -1.552 1.294 16.723 1.00 90.00 87 TYR A CA 1
ATOM 646 C C . TYR A 1 87 ? -1.964 2.346 15.686 1.00 90.00 87 TYR A C 1
ATOM 648 O O . TYR A 1 87 ? -1.942 2.094 14.481 1.00 90.00 87 TYR A O 1
ATOM 656 N N . VAL A 1 88 ? -2.285 3.561 16.139 1.00 88.50 88 VAL A N 1
ATOM 657 C CA . VAL A 1 88 ? -2.737 4.661 15.275 1.00 88.50 88 VAL A CA 1
ATOM 658 C C . VAL A 1 88 ? -1.602 5.225 14.415 1.00 88.50 88 VAL A C 1
ATOM 660 O O . VAL A 1 88 ? -1.782 5.448 13.215 1.00 88.50 88 VAL A O 1
ATOM 663 N N . VAL A 1 89 ? -0.425 5.466 15.003 1.00 90.62 89 VAL A N 1
ATOM 664 C CA . VAL A 1 89 ? 0.709 6.087 14.298 1.00 90.62 89 VAL A CA 1
ATOM 665 C C . VAL A 1 89 ? 1.263 5.176 13.198 1.00 90.62 89 VAL A C 1
ATOM 667 O O . VAL A 1 89 ? 1.440 5.680 12.081 1.00 90.62 89 VAL A O 1
ATOM 670 N N . PRO A 1 90 ? 1.503 3.867 13.424 1.00 92.81 90 PRO A N 1
ATOM 671 C CA . PRO A 1 90 ? 1.980 2.986 12.359 1.00 92.81 90 PRO A CA 1
ATOM 672 C C . PRO A 1 90 ? 0.999 2.868 11.196 1.00 92.81 90 PRO A C 1
ATOM 674 O O . PRO A 1 90 ? 1.426 2.934 10.041 1.00 92.81 90 PRO A O 1
ATOM 677 N N . LEU A 1 91 ? -0.306 2.769 11.477 1.00 91.75 91 LEU A N 1
ATOM 678 C CA . LEU A 1 91 ? -1.332 2.713 10.438 1.00 91.75 91 LEU A CA 1
ATOM 679 C C . LEU A 1 91 ? -1.344 3.996 9.603 1.00 91.75 91 LEU A C 1
ATOM 681 O O . LEU A 1 91 ? -1.188 3.938 8.384 1.00 91.75 91 LEU A O 1
ATOM 685 N N . ARG A 1 92 ? -1.432 5.164 10.249 1.00 91.44 92 ARG A N 1
ATOM 686 C CA . ARG A 1 92 ? -1.426 6.457 9.548 1.00 91.44 92 ARG A CA 1
ATOM 687 C C . ARG A 1 92 ? -0.163 6.648 8.708 1.00 91.44 92 ARG A C 1
ATOM 689 O O . ARG A 1 92 ? -0.243 7.080 7.561 1.00 91.44 92 ARG A O 1
ATOM 696 N N . THR A 1 93 ? 0.996 6.303 9.265 1.00 91.62 93 THR A N 1
ATOM 697 C CA . THR A 1 93 ? 2.284 6.401 8.563 1.00 91.62 93 THR A CA 1
ATOM 698 C C . THR A 1 93 ? 2.312 5.491 7.338 1.00 91.62 93 THR A C 1
ATOM 700 O O . THR A 1 93 ? 2.750 5.913 6.266 1.00 91.62 93 THR A O 1
ATOM 703 N N . SER A 1 94 ? 1.818 4.260 7.474 1.00 90.38 94 SER A N 1
ATOM 704 C CA . SER A 1 94 ? 1.772 3.291 6.377 1.00 90.38 94 SER A CA 1
ATOM 705 C C . SER A 1 94 ? 0.819 3.745 5.271 1.00 90.38 94 SER A C 1
ATOM 707 O O . SER A 1 94 ? 1.217 3.730 4.110 1.00 90.38 94 SER A O 1
ATOM 709 N N . ILE A 1 95 ? -0.365 4.271 5.615 1.00 92.25 95 ILE A N 1
ATOM 710 C CA . ILE A 1 95 ? -1.313 4.861 4.653 1.00 92.25 95 ILE A CA 1
ATOM 711 C C . ILE A 1 95 ? -0.658 6.003 3.868 1.00 92.25 95 ILE A C 1
ATOM 713 O O . ILE A 1 95 ? -0.696 5.997 2.640 1.00 92.25 95 ILE A O 1
ATOM 717 N N . SER A 1 96 ? -0.003 6.957 4.538 1.00 90.12 96 SER A N 1
ATOM 718 C CA . SER A 1 96 ? 0.651 8.080 3.849 1.00 90.12 96 SER A CA 1
ATOM 719 C C . SER A 1 96 ? 1.792 7.631 2.931 1.00 90.12 96 SER A C 1
ATOM 721 O O . SER A 1 96 ? 1.935 8.142 1.820 1.00 90.12 96 SER A O 1
ATOM 723 N N . ARG A 1 97 ? 2.596 6.644 3.351 1.00 86.75 97 ARG A N 1
ATOM 724 C CA . ARG A 1 97 ? 3.625 6.055 2.478 1.00 86.75 97 ARG A CA 1
ATOM 725 C C . ARG A 1 97 ? 2.999 5.330 1.288 1.00 86.75 97 ARG A C 1
ATOM 727 O O . ARG A 1 97 ? 3.527 5.416 0.183 1.00 86.75 97 ARG A O 1
ATOM 734 N N . LEU A 1 98 ? 1.880 4.642 1.505 1.00 88.00 98 LEU A N 1
ATOM 735 C CA . LEU A 1 98 ? 1.191 3.870 0.479 1.00 88.00 98 LEU A CA 1
ATOM 736 C C . LEU A 1 98 ? 0.558 4.792 -0.566 1.00 88.00 98 LEU A C 1
ATOM 738 O O . LEU A 1 98 ? 0.678 4.513 -1.755 1.00 88.00 98 LEU A O 1
ATOM 742 N N . GLN A 1 99 ? -0.028 5.917 -0.141 1.00 87.88 99 GLN A N 1
ATOM 743 C CA . GLN A 1 99 ? -0.478 6.996 -1.026 1.00 87.88 99 GLN A CA 1
ATOM 744 C C . GLN A 1 99 ? 0.668 7.500 -1.907 1.00 87.88 99 GLN A C 1
ATOM 746 O O . GLN A 1 99 ? 0.517 7.590 -3.123 1.00 87.88 99 GLN A O 1
ATOM 751 N N . PHE A 1 100 ? 1.828 7.792 -1.306 1.00 84.19 100 PHE A N 1
ATOM 752 C CA . PHE A 1 100 ? 2.992 8.277 -2.043 1.00 84.19 100 PHE A CA 1
ATOM 753 C C . PHE A 1 100 ? 3.496 7.251 -3.066 1.00 84.19 100 PHE A C 1
ATOM 755 O O . PHE A 1 100 ? 3.573 7.566 -4.254 1.00 84.19 100 PHE A O 1
ATOM 762 N N . LEU A 1 101 ? 3.789 6.015 -2.646 1.00 81.75 101 LEU A N 1
ATOM 763 C CA . LEU A 1 101 ? 4.293 4.982 -3.558 1.00 81.75 101 LEU A CA 1
ATOM 764 C C . LEU A 1 101 ? 3.259 4.579 -4.614 1.00 81.75 101 LEU A C 1
ATOM 766 O O . LEU A 1 101 ? 3.631 4.271 -5.743 1.00 81.75 101 LEU A O 1
ATOM 770 N N . GLY A 1 102 ? 1.966 4.651 -4.291 1.00 77.56 102 GLY A N 1
ATOM 771 C CA . GLY A 1 102 ? 0.880 4.435 -5.242 1.00 77.56 102 GLY A CA 1
ATOM 772 C C . GLY A 1 102 ? 0.923 5.375 -6.448 1.00 77.56 102 GLY A C 1
ATOM 773 O O . GLY A 1 102 ? 0.573 4.964 -7.553 1.00 77.56 102 GLY A O 1
ATOM 774 N N . THR A 1 103 ? 1.432 6.604 -6.287 1.00 77.69 103 THR A N 1
ATOM 775 C CA . THR A 1 103 ? 1.610 7.545 -7.413 1.00 77.69 103 THR A CA 1
ATOM 776 C C . THR A 1 103 ? 2.666 7.097 -8.425 1.00 77.69 103 THR A C 1
ATOM 778 O O . THR A 1 103 ? 2.630 7.528 -9.577 1.00 77.69 103 THR A O 1
ATOM 781 N N . LEU A 1 104 ? 3.586 6.218 -8.013 1.00 78.50 104 LEU A N 1
ATOM 782 C CA . LEU A 1 104 ? 4.662 5.686 -8.850 1.00 78.50 104 LEU A CA 1
ATOM 783 C C . LEU A 1 104 ? 4.227 4.436 -9.633 1.00 78.50 104 LEU A C 1
ATOM 785 O O . LEU A 1 104 ? 4.938 3.991 -10.535 1.00 78.50 104 LEU A O 1
ATOM 789 N N . VAL A 1 105 ? 3.061 3.866 -9.313 1.00 77.25 105 VAL A N 1
ATOM 790 C CA . VAL A 1 105 ? 2.516 2.692 -9.996 1.00 77.25 105 VAL A CA 1
ATOM 791 C C . VAL A 1 105 ? 1.840 3.112 -11.302 1.00 77.25 105 VAL A C 1
ATOM 793 O O . VAL A 1 105 ? 0.828 3.812 -11.312 1.00 77.25 105 VAL A O 1
ATOM 796 N N . VAL A 1 106 ? 2.385 2.638 -12.423 1.00 77.44 106 VAL A N 1
ATOM 797 C CA . VAL A 1 106 ? 1.856 2.925 -13.770 1.00 77.44 106 VAL A CA 1
ATOM 798 C C . VAL A 1 106 ? 0.880 1.845 -14.256 1.00 77.44 106 VAL A C 1
ATOM 800 O O . VAL A 1 106 ? 0.024 2.121 -15.094 1.00 77.44 106 VAL A O 1
ATOM 803 N N . ASP A 1 107 ? 0.980 0.620 -13.730 1.00 83.75 107 ASP A N 1
ATOM 804 C CA . ASP A 1 107 ? 0.141 -0.507 -14.152 1.00 83.75 107 ASP A CA 1
ATOM 805 C C . ASP A 1 107 ? -1.342 -0.262 -13.797 1.00 83.75 107 ASP A C 1
ATOM 807 O O . ASP A 1 107 ? -1.656 -0.027 -12.627 1.00 83.75 107 ASP A O 1
ATOM 811 N N . PRO A 1 108 ? -2.270 -0.312 -14.774 1.00 86.31 108 PRO A N 1
ATOM 812 C CA . PRO A 1 108 ? -3.669 0.048 -14.551 1.00 86.31 108 PRO A CA 1
ATOM 813 C C . PRO A 1 108 ? -4.396 -0.921 -13.613 1.00 86.31 108 PRO A C 1
ATOM 815 O O . PRO A 1 108 ? -5.268 -0.492 -12.859 1.00 86.31 108 PRO A O 1
ATOM 818 N N . THR A 1 109 ? -4.024 -2.205 -13.623 1.00 87.94 109 THR A N 1
ATOM 819 C CA . THR A 1 109 ? -4.636 -3.225 -12.760 1.00 87.94 109 THR A CA 1
ATOM 820 C C . THR A 1 109 ? -4.213 -2.997 -11.317 1.00 87.94 109 THR A C 1
ATOM 822 O O . THR A 1 109 ? -5.057 -2.90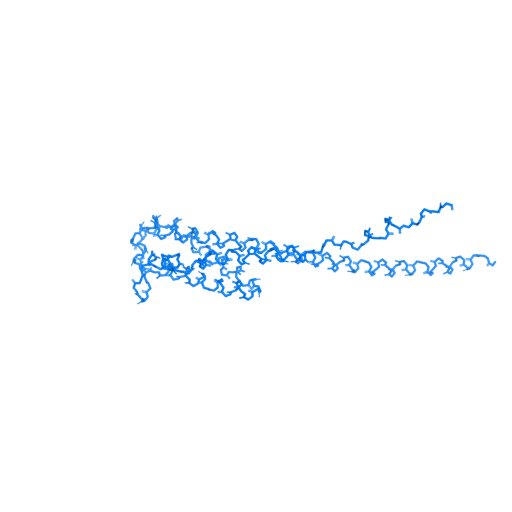7 -10.426 1.00 87.94 109 THR A O 1
ATOM 825 N N . VAL A 1 110 ? -2.906 -2.821 -11.093 1.00 87.31 110 VAL A N 1
ATOM 826 C CA . VAL A 1 110 ? -2.370 -2.525 -9.756 1.00 87.31 110 VAL A CA 1
ATOM 827 C C . VAL A 1 110 ? -2.927 -1.197 -9.248 1.00 87.31 110 VAL A C 1
ATOM 829 O O . VAL A 1 110 ? -3.298 -1.102 -8.085 1.00 87.31 110 VAL A O 1
ATOM 832 N N . LYS A 1 111 ? -3.066 -0.185 -10.112 1.00 88.81 111 LYS A N 1
ATOM 833 C CA . LYS A 1 111 ? -3.627 1.118 -9.739 1.00 88.81 111 LYS A CA 1
ATOM 834 C C . LYS A 1 111 ? -5.090 1.034 -9.297 1.00 88.81 111 LYS A C 1
ATOM 836 O O . LYS A 1 111 ? -5.447 1.659 -8.304 1.00 88.81 111 LYS A O 1
ATOM 841 N N . ALA A 1 112 ? -5.927 0.264 -9.994 1.00 89.62 112 ALA A N 1
ATOM 842 C CA . ALA A 1 112 ? -7.323 0.075 -9.598 1.00 89.62 112 ALA A CA 1
ATOM 843 C C . ALA A 1 112 ? -7.428 -0.608 -8.223 1.00 89.62 112 ALA A C 1
ATOM 845 O O . ALA A 1 112 ? -8.101 -0.098 -7.328 1.00 89.62 112 ALA A O 1
ATOM 846 N N . LEU A 1 113 ? -6.688 -1.706 -8.033 1.00 90.81 113 LEU A N 1
ATOM 847 C CA . LEU A 1 113 ? -6.632 -2.434 -6.761 1.00 90.81 113 LEU A CA 1
ATOM 848 C C . LEU A 1 113 ? -6.054 -1.571 -5.629 1.00 90.81 113 LEU A C 1
ATOM 850 O O . LEU A 1 113 ? -6.565 -1.590 -4.511 1.00 90.81 113 LEU A O 1
ATOM 854 N N . HIS A 1 114 ? -5.035 -0.764 -5.928 1.00 91.19 114 HIS A N 1
ATOM 855 C CA . HIS A 1 114 ? -4.450 0.200 -5.002 1.00 91.19 114 HIS A CA 1
ATOM 856 C C . HIS A 1 114 ? -5.486 1.205 -4.508 1.00 91.19 114 HIS A C 1
ATOM 858 O O . HIS A 1 114 ? -5.584 1.421 -3.306 1.00 91.19 114 HIS A O 1
ATOM 864 N N . THR A 1 115 ? -6.259 1.809 -5.415 1.00 92.44 115 THR A N 1
ATOM 865 C CA . THR A 1 115 ? -7.300 2.773 -5.047 1.00 92.44 115 THR A CA 1
ATOM 866 C C . THR A 1 115 ? -8.345 2.128 -4.142 1.00 92.44 115 THR A C 1
ATOM 868 O O . THR A 1 115 ? -8.682 2.706 -3.112 1.00 92.44 115 THR A O 1
ATOM 871 N N . SER A 1 116 ? -8.806 0.916 -4.465 1.00 91.06 116 SER A N 1
ATOM 872 C CA . SER A 1 116 ? -9.758 0.187 -3.620 1.00 91.06 116 SER A CA 1
ATOM 873 C C . SER A 1 116 ? -9.190 -0.135 -2.234 1.00 91.06 116 SER A C 1
ATOM 875 O O . SER A 1 116 ? -9.869 0.072 -1.229 1.00 91.06 116 SER A O 1
ATOM 877 N N . PHE A 1 117 ? -7.940 -0.599 -2.158 1.00 92.88 117 PHE A N 1
ATOM 878 C CA . PHE A 1 117 ? -7.287 -0.908 -0.886 1.00 92.88 117 PHE A CA 1
ATOM 879 C C . PHE A 1 117 ? -6.999 0.346 -0.049 1.00 92.88 117 PHE A C 1
ATOM 881 O O . PHE A 1 117 ? -7.216 0.345 1.161 1.00 92.88 117 PHE A O 1
ATOM 888 N N . LEU A 1 118 ? -6.565 1.439 -0.679 1.00 93.69 118 LEU A N 1
ATOM 889 C CA . LEU A 1 118 ? -6.339 2.713 -0.003 1.00 93.69 118 LEU A CA 1
ATOM 890 C C . LEU A 1 118 ? -7.646 3.276 0.565 1.00 93.69 118 LEU A C 1
ATOM 892 O O . LEU A 1 118 ? -7.684 3.682 1.722 1.00 93.69 118 LEU A O 1
ATOM 896 N N . GLN A 1 119 ? -8.728 3.238 -0.216 1.00 92.56 119 GLN A N 1
ATOM 897 C CA . GLN A 1 119 ? -10.041 3.686 0.238 1.00 92.56 119 GLN A CA 1
ATOM 898 C C . GLN A 1 119 ? -10.545 2.849 1.421 1.00 92.56 119 GLN A C 1
ATOM 900 O O . GLN A 1 119 ? -11.122 3.400 2.359 1.00 92.56 119 GLN A O 1
ATOM 905 N N . LEU A 1 120 ? -10.293 1.534 1.421 1.00 91.50 120 LEU A N 1
ATOM 906 C CA . LEU A 1 120 ? -10.554 0.675 2.576 1.00 91.50 120 LEU A CA 1
ATOM 907 C C . LEU A 1 120 ? -9.741 1.123 3.797 1.00 91.50 120 LEU A C 1
ATOM 909 O O . LEU A 1 120 ? -10.318 1.307 4.864 1.00 91.50 120 LEU A O 1
ATOM 913 N N . ALA A 1 121 ? -8.430 1.320 3.644 1.00 92.69 121 ALA A N 1
ATOM 914 C CA . ALA A 1 121 ? -7.547 1.721 4.737 1.00 92.69 121 ALA A CA 1
ATOM 915 C C . ALA A 1 121 ? -7.975 3.061 5.361 1.00 92.69 121 ALA A C 1
ATOM 917 O O . ALA A 1 121 ? -8.055 3.184 6.582 1.00 92.69 121 ALA A O 1
ATOM 918 N N . GLU A 1 122 ? -8.313 4.044 4.525 1.00 91.88 122 GLU A N 1
ATOM 919 C CA . GLU A 1 122 ? -8.826 5.346 4.960 1.00 91.88 122 GLU A CA 1
ATOM 920 C C . GLU A 1 122 ? -10.191 5.227 5.644 1.00 91.88 122 GLU A C 1
ATOM 922 O O . GLU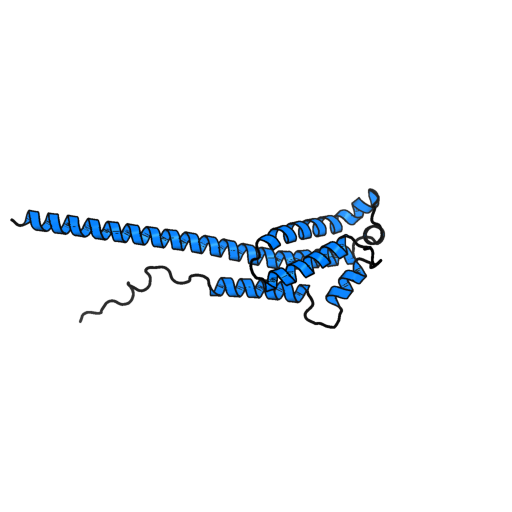 A 1 122 ? -10.405 5.848 6.682 1.00 91.88 122 GLU A O 1
ATOM 927 N N . SER A 1 123 ? -11.093 4.393 5.118 1.00 90.56 123 SER A N 1
ATOM 928 C CA . SER A 1 123 ? -12.417 4.172 5.719 1.00 90.56 123 SER A CA 1
ATOM 929 C C . SER A 1 123 ? -12.316 3.491 7.082 1.00 90.56 123 SER A C 1
ATOM 931 O O . SER A 1 123 ? -13.021 3.869 8.013 1.00 90.56 123 SER A O 1
ATOM 933 N N . VAL A 1 124 ? -11.420 2.509 7.221 1.00 90.50 124 VAL A N 1
ATOM 934 C CA . VAL A 1 124 ? -11.158 1.837 8.499 1.00 90.50 124 VAL A CA 1
ATOM 935 C C . VAL A 1 124 ? -10.576 2.818 9.515 1.00 90.50 124 VAL A C 1
ATOM 937 O O . VAL A 1 124 ? -10.995 2.815 10.669 1.00 90.50 124 VAL A O 1
ATOM 940 N N . PHE A 1 125 ? -9.654 3.682 9.086 1.00 88.19 125 PHE A N 1
ATOM 941 C CA . PHE A 1 125 ? -9.053 4.698 9.948 1.00 88.19 125 PHE A CA 1
ATOM 942 C C . PHE A 1 125 ? -10.036 5.804 10.359 1.00 88.19 125 PHE A C 1
ATOM 944 O O . PHE A 1 125 ? -9.945 6.334 11.462 1.00 88.19 125 PHE A O 1
ATOM 951 N N . ALA A 1 126 ? -10.966 6.169 9.474 1.00 86.69 126 ALA A N 1
ATOM 952 C CA . ALA A 1 126 ? -11.974 7.198 9.716 1.00 86.69 126 ALA A CA 1
ATOM 953 C C . ALA A 1 126 ? -13.230 6.675 10.435 1.00 86.69 126 ALA A C 1
ATOM 955 O O . ALA A 1 126 ? -14.161 7.450 10.672 1.00 86.69 126 ALA A O 1
ATOM 956 N N . ALA A 1 127 ? -13.282 5.380 10.753 1.00 84.56 127 ALA A N 1
ATOM 957 C CA . ALA A 1 127 ? -14.435 4.768 11.387 1.00 84.56 127 ALA A CA 1
ATOM 958 C C . ALA A 1 127 ? -14.697 5.344 12.802 1.00 84.56 127 ALA A C 1
ATOM 960 O O . ALA A 1 127 ? -13.751 5.703 13.503 1.00 84.56 127 ALA A O 1
ATOM 961 N N . PRO A 1 128 ? -15.967 5.413 13.249 1.00 79.81 128 PRO A N 1
ATOM 962 C CA . PRO A 1 128 ? -17.167 5.107 12.477 1.00 79.81 128 PRO A CA 1
ATOM 963 C C . PRO A 1 128 ? -17.421 6.140 11.365 1.00 79.81 128 PRO A C 1
ATOM 965 O O . PRO A 1 128 ? -17.353 7.358 11.577 1.00 79.81 128 PRO A O 1
ATOM 968 N N . GLY A 1 129 ? -17.701 5.622 10.166 1.00 71.25 129 GLY A N 1
ATOM 969 C CA . GLY A 1 129 ? -18.065 6.416 8.996 1.00 71.25 129 GLY A CA 1
ATOM 970 C C . GLY A 1 129 ? -19.507 6.920 9.074 1.00 71.25 129 GLY A C 1
ATOM 971 O O . GLY A 1 129 ? -20.239 6.625 10.019 1.00 71.25 129 GLY A O 1
ATOM 972 N N . ASP A 1 130 ? -19.939 7.668 8.060 1.00 74.19 130 ASP A N 1
ATOM 973 C CA . ASP A 1 130 ? -21.316 8.186 7.982 1.00 74.19 130 ASP A CA 1
ATOM 974 C C . ASP A 1 130 ? -22.365 7.061 7.839 1.00 74.19 130 ASP A C 1
ATOM 976 O O . ASP A 1 130 ? -23.542 7.250 8.134 1.00 74.19 130 ASP A O 1
ATOM 980 N N . ASP A 1 131 ? -21.927 5.869 7.428 1.00 77.50 131 ASP A N 1
ATOM 981 C CA . ASP A 1 131 ? -22.711 4.634 7.363 1.00 77.50 131 ASP A CA 1
ATOM 982 C C . ASP A 1 131 ? -22.838 3.908 8.718 1.00 77.50 131 ASP A C 1
ATOM 984 O O . ASP A 1 131 ? -23.510 2.879 8.809 1.00 77.50 131 ASP A O 1
ATOM 988 N N . GLY A 1 132 ? -22.196 4.426 9.771 1.00 79.88 132 GLY A N 1
ATOM 989 C CA . GLY A 1 132 ? -22.213 3.864 11.120 1.00 79.88 132 GLY A CA 1
ATOM 990 C C . GLY A 1 132 ? -21.438 2.552 11.274 1.00 79.88 132 GLY A C 1
ATOM 991 O O . GLY A 1 132 ? -21.497 1.940 12.342 1.00 79.88 132 GLY A O 1
ATOM 992 N N . MET A 1 133 ? -20.712 2.097 10.246 1.00 85.38 133 MET A N 1
ATOM 993 C CA . MET A 1 133 ? -19.930 0.865 10.339 1.00 85.38 133 MET A CA 1
ATOM 994 C C . MET A 1 133 ? -18.677 1.072 11.192 1.00 85.38 133 MET A C 1
ATOM 996 O O . MET A 1 133 ? -17.960 2.064 11.061 1.00 85.38 133 MET A O 1
ATOM 1000 N N . SER A 1 134 ? -18.389 0.101 12.062 1.00 87.81 134 SER A N 1
ATOM 1001 C CA . SER A 1 134 ? -17.149 0.086 12.838 1.00 87.81 134 SER A CA 1
ATOM 1002 C C . SER A 1 134 ? -15.950 -0.293 11.965 1.00 87.81 134 SER A C 1
ATOM 1004 O O . SER A 1 134 ? -16.096 -0.990 10.957 1.00 87.81 134 SER A O 1
ATOM 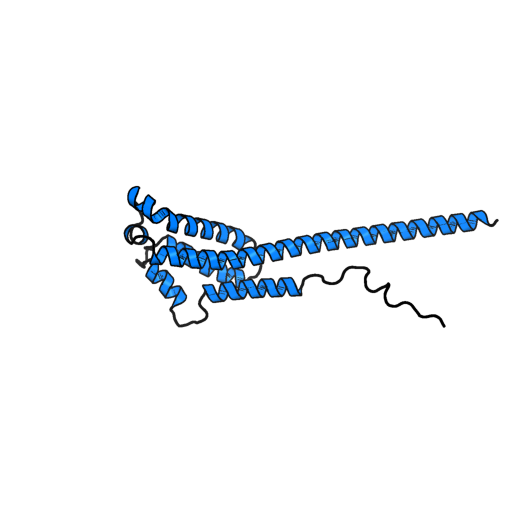1006 N N . ALA A 1 135 ? -14.745 0.089 12.400 1.00 88.44 135 ALA A N 1
ATOM 1007 C CA . ALA A 1 135 ? -13.483 -0.299 11.764 1.00 88.44 135 ALA A CA 1
ATOM 1008 C C . ALA A 1 135 ? -13.408 -1.818 11.517 1.00 88.44 135 ALA A C 1
ATOM 1010 O O . ALA A 1 135 ? -13.033 -2.272 10.436 1.00 88.44 135 ALA A O 1
ATOM 1011 N N . ARG A 1 136 ? -13.853 -2.608 12.505 1.00 89.19 136 ARG A N 1
ATOM 1012 C CA . ARG A 1 136 ? -13.895 -4.073 12.430 1.00 89.19 136 ARG A CA 1
ATOM 1013 C C . ARG A 1 136 ? -14.896 -4.590 11.409 1.00 89.19 136 ARG A C 1
ATOM 1015 O O . ARG A 1 136 ? -14.569 -5.507 10.666 1.00 89.19 136 ARG A O 1
ATOM 1022 N N . ALA A 1 137 ? -16.091 -4.007 11.343 1.00 88.19 137 ALA A N 1
ATOM 1023 C CA . ALA A 1 137 ? -17.084 -4.398 10.348 1.00 88.19 137 ALA A CA 1
ATOM 1024 C C . ALA A 1 137 ? -16.605 -4.082 8.921 1.00 88.19 137 ALA A C 1
ATOM 1026 O O . ALA A 1 137 ? -16.773 -4.907 8.025 1.00 88.19 137 ALA A O 1
ATOM 1027 N N . LEU A 1 138 ? -15.962 -2.925 8.721 1.00 89.06 138 LEU A N 1
ATOM 1028 C CA . LEU A 1 138 ? -15.376 -2.534 7.437 1.00 89.06 138 LEU A CA 1
ATOM 1029 C C . LEU A 1 138 ? -14.266 -3.495 6.999 1.00 89.06 138 LEU A C 1
ATOM 1031 O O . LEU A 1 138 ? -14.285 -3.955 5.857 1.00 89.06 138 LEU A O 1
ATOM 1035 N N . TRP A 1 139 ? -13.342 -3.823 7.908 1.00 90.06 139 TRP A N 1
ATOM 1036 C CA . TRP A 1 139 ? -12.259 -4.770 7.644 1.00 90.06 139 TRP A CA 1
ATOM 1037 C C . TRP A 1 139 ? -12.787 -6.173 7.343 1.00 90.06 139 TRP A C 1
ATOM 1039 O O . TRP A 1 139 ? -12.479 -6.731 6.293 1.00 90.06 139 TRP A O 1
ATOM 1049 N N . ASN A 1 140 ? -13.659 -6.709 8.200 1.00 88.62 140 ASN A N 1
ATOM 1050 C CA . ASN A 1 140 ? -14.230 -8.036 7.993 1.00 88.62 140 ASN A CA 1
ATOM 1051 C C . ASN A 1 140 ? -15.011 -8.096 6.680 1.00 88.62 140 ASN A C 1
ATOM 1053 O O . ASN A 1 140 ? -14.824 -9.025 5.916 1.00 88.62 140 ASN A O 1
ATOM 1057 N N . ARG A 1 141 ? -15.812 -7.085 6.327 1.00 87.12 141 ARG A N 1
ATOM 1058 C CA . ARG A 1 141 ? -16.502 -7.066 5.026 1.00 87.12 141 ARG A CA 1
ATOM 1059 C C . ARG A 1 141 ? -15.531 -7.140 3.842 1.00 87.12 141 ARG A C 1
ATOM 1061 O O . ARG A 1 141 ? -15.868 -7.742 2.827 1.00 87.12 141 ARG A O 1
ATOM 1068 N N . ALA A 1 142 ? -14.363 -6.512 3.952 1.00 83.81 142 ALA A N 1
ATOM 1069 C CA . ALA A 1 142 ? -13.368 -6.519 2.886 1.00 83.81 142 ALA A CA 1
ATOM 1070 C C . ALA A 1 142 ? -12.644 -7.866 2.739 1.00 83.81 142 ALA A C 1
ATOM 1072 O O . ALA A 1 142 ? -12.251 -8.207 1.626 1.00 83.81 142 ALA A O 1
ATOM 1073 N N . VAL A 1 143 ? -12.485 -8.614 3.835 1.00 82.88 143 VAL A N 1
ATOM 1074 C CA . VAL A 1 143 ? -11.750 -9.891 3.863 1.00 82.88 143 VAL A CA 1
ATOM 1075 C C . VAL A 1 143 ? -12.684 -11.114 3.771 1.00 82.88 143 VAL A C 1
ATOM 1077 O O . VAL A 1 143 ? -12.295 -12.150 3.241 1.00 82.88 143 VAL A O 1
ATOM 1080 N N . ASP A 1 144 ? -13.932 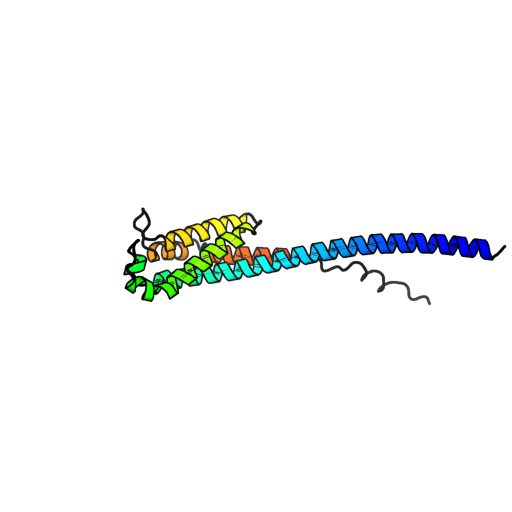-10.999 4.233 1.00 75.69 144 ASP A N 1
ATOM 1081 C CA . ASP A 1 144 ? -14.807 -12.134 4.583 1.00 75.69 144 ASP A CA 1
ATOM 1082 C C . ASP A 1 144 ? -15.967 -12.385 3.590 1.00 75.69 144 ASP A C 1
ATOM 1084 O O . ASP A 1 144 ? -16.825 -13.237 3.803 1.00 75.69 144 ASP A O 1
ATOM 1088 N N . ALA A 1 145 ? -16.041 -11.672 2.464 1.00 55.28 145 ALA A N 1
ATOM 1089 C CA . ALA A 1 145 ? -17.253 -11.648 1.639 1.00 55.28 145 ALA A CA 1
ATOM 1090 C C . ALA A 1 145 ? -17.125 -12.393 0.299 1.00 55.28 145 ALA A C 1
ATOM 1092 O O . ALA A 1 145 ? -17.009 -11.756 -0.740 1.00 55.28 145 ALA A O 1
ATOM 1093 N N . GLY A 1 146 ? -17.191 -13.730 0.300 1.00 59.56 146 GLY A N 1
ATOM 1094 C CA . GLY A 1 146 ? -17.659 -14.560 -0.837 1.00 59.56 146 GLY A CA 1
ATOM 1095 C C . GLY A 1 146 ? -16.920 -14.500 -2.193 1.00 59.56 146 GLY A C 1
ATOM 1096 O O . GLY A 1 146 ? -17.205 -15.322 -3.058 1.00 59.56 146 GLY A O 1
ATOM 1097 N N . ASN A 1 147 ? -15.970 -13.586 -2.375 1.00 60.91 147 ASN A N 1
ATOM 1098 C CA . ASN A 1 147 ? -15.210 -13.309 -3.592 1.00 60.91 147 ASN A CA 1
ATOM 1099 C C . ASN A 1 147 ? -13.718 -13.421 -3.261 1.00 60.91 147 ASN A C 1
ATOM 1101 O O . ASN A 1 147 ? -12.990 -12.436 -3.199 1.00 60.91 147 ASN A O 1
ATOM 1105 N N . GLN A 1 148 ? -13.289 -14.649 -2.986 1.00 75.38 148 GLN A N 1
ATOM 1106 C CA . GLN A 1 148 ? -11.877 -14.976 -2.835 1.00 75.38 148 GLN A CA 1
ATOM 1107 C C . GLN A 1 148 ? -11.204 -14.995 -4.221 1.00 75.38 148 GLN A C 1
ATOM 1109 O O . GLN A 1 148 ? -11.796 -15.530 -5.164 1.00 75.38 148 GLN A O 1
ATOM 1114 N N . PRO A 1 149 ? -9.975 -14.475 -4.368 1.00 80.06 149 PRO A N 1
ATOM 1115 C CA . PRO A 1 149 ? -9.159 -13.817 -3.339 1.00 80.06 149 PRO A CA 1
ATOM 1116 C C . PRO A 1 149 ? -9.678 -12.419 -2.960 1.00 80.06 149 PRO A C 1
ATOM 1118 O O . PRO A 1 149 ? -10.177 -11.699 -3.819 1.00 80.06 149 PRO A O 1
ATOM 1121 N N . ASP A 1 150 ? -9.539 -12.016 -1.695 1.00 83.94 150 ASP A N 1
ATOM 1122 C CA . ASP A 1 150 ? -9.919 -10.674 -1.225 1.00 83.94 150 ASP A CA 1
ATOM 1123 C C . ASP A 1 150 ? -9.073 -9.553 -1.877 1.00 83.94 150 ASP A C 1
ATOM 1125 O O . ASP A 1 150 ? -8.042 -9.809 -2.503 1.00 83.94 150 ASP A O 1
ATOM 1129 N N . THR A 1 151 ? -9.491 -8.289 -1.732 1.00 82.44 151 THR A N 1
ATOM 1130 C CA . THR A 1 151 ? -8.824 -7.126 -2.360 1.00 82.44 151 THR A CA 1
ATOM 1131 C C . THR A 1 151 ? -7.350 -6.982 -1.959 1.00 82.44 151 THR A C 1
ATOM 1133 O O . THR A 1 151 ? -6.534 -6.570 -2.786 1.00 82.44 151 THR A O 1
ATOM 1136 N N . VAL A 1 152 ? -6.990 -7.316 -0.714 1.00 84.62 152 VAL A N 1
ATOM 1137 C CA . VAL A 1 152 ? -5.601 -7.255 -0.234 1.00 84.62 152 VAL A CA 1
ATOM 1138 C C . VAL A 1 152 ? -4.781 -8.330 -0.932 1.00 84.62 152 VAL A C 1
ATOM 1140 O O . VAL A 1 152 ? -3.743 -8.026 -1.520 1.00 84.62 152 VAL A O 1
ATOM 1143 N N . THR A 1 153 ? -5.282 -9.565 -0.940 1.00 86.31 153 THR A N 1
ATOM 1144 C CA . THR A 1 153 ? -4.635 -10.694 -1.619 1.00 86.31 153 THR A CA 1
ATOM 1145 C C . THR A 1 153 ? -4.475 -10.430 -3.119 1.00 86.31 153 THR A C 1
ATOM 1147 O O . THR A 1 153 ? -3.383 -10.614 -3.662 1.00 86.31 153 THR A O 1
ATOM 1150 N N . GLN A 1 154 ? -5.515 -9.916 -3.785 1.00 88.50 154 GLN A N 1
ATOM 1151 C CA . GLN A 1 154 ? -5.460 -9.515 -5.195 1.00 88.50 154 GLN A CA 1
ATOM 1152 C C . GLN A 1 154 ? -4.388 -8.451 -5.452 1.00 88.50 154 GLN A C 1
ATOM 1154 O O . GLN A 1 154 ? -3.633 -8.563 -6.417 1.00 88.50 154 GLN A O 1
ATOM 1159 N N . LEU A 1 155 ? -4.296 -7.425 -4.598 1.00 87.75 155 LEU A N 1
ATOM 1160 C CA . LEU A 1 155 ? -3.309 -6.358 -4.754 1.00 87.75 155 LEU A CA 1
ATOM 1161 C C . LEU A 1 155 ? -1.878 -6.866 -4.553 1.00 87.75 155 LEU A C 1
ATOM 1163 O O . LEU A 1 155 ? -0.997 -6.534 -5.347 1.00 87.75 155 LEU A O 1
ATOM 1167 N N . VAL A 1 156 ? -1.648 -7.684 -3.524 1.00 86.50 156 VAL A N 1
ATOM 1168 C CA . VAL A 1 156 ? -0.338 -8.296 -3.261 1.00 86.50 156 VAL A CA 1
ATOM 1169 C C . VAL A 1 156 ? 0.087 -9.152 -4.451 1.00 86.50 156 VAL A C 1
ATOM 1171 O O . VAL A 1 156 ? 1.198 -8.991 -4.960 1.00 86.50 156 VAL A O 1
ATOM 1174 N N . GLN A 1 157 ? -0.808 -10.002 -4.959 1.00 88.69 157 GLN A N 1
ATOM 1175 C CA . GLN A 1 157 ? -0.529 -10.827 -6.130 1.00 88.69 157 GLN A CA 1
ATOM 1176 C C . GLN A 1 157 ? -0.234 -9.972 -7.369 1.00 88.69 157 GLN A C 1
ATOM 1178 O O . GLN A 1 157 ? 0.791 -10.172 -8.017 1.00 88.69 157 GLN A O 1
ATOM 1183 N N . ALA A 1 158 ? -1.053 -8.956 -7.652 1.00 87.88 158 ALA A N 1
ATOM 1184 C CA . ALA A 1 158 ? -0.842 -8.063 -8.789 1.00 87.88 158 ALA A CA 1
ATOM 1185 C C . ALA A 1 158 ? 0.486 -7.285 -8.695 1.00 87.88 158 ALA A C 1
ATOM 1187 O O . ALA A 1 158 ? 1.159 -7.086 -9.710 1.00 87.88 158 ALA A O 1
ATOM 1188 N N . ALA A 1 159 ? 0.893 -6.874 -7.489 1.00 84.44 159 ALA A N 1
ATOM 1189 C CA . ALA A 1 159 ? 2.179 -6.224 -7.245 1.00 84.44 159 ALA A CA 1
ATOM 1190 C C . ALA A 1 159 ? 3.363 -7.181 -7.479 1.00 84.44 159 ALA A C 1
ATOM 1192 O O . ALA A 1 159 ? 4.351 -6.800 -8.117 1.00 84.44 159 ALA A O 1
ATOM 1193 N N . HIS A 1 160 ? 3.259 -8.437 -7.032 1.00 85.62 160 HIS A N 1
ATOM 1194 C CA . HIS A 1 160 ? 4.266 -9.462 -7.314 1.00 85.62 160 HIS A CA 1
ATOM 1195 C C . HIS A 1 160 ? 4.343 -9.811 -8.803 1.00 85.62 160 HIS A C 1
ATOM 1197 O O . HIS A 1 160 ? 5.446 -9.886 -9.348 1.00 85.62 160 HIS A O 1
ATOM 1203 N N . ASP A 1 161 ? 3.203 -9.942 -9.48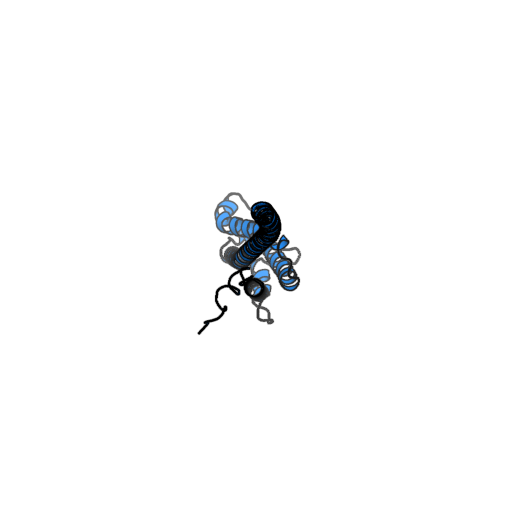0 1.00 87.75 161 ASP A N 1
ATOM 1204 C CA . ASP A 1 161 ? 3.144 -10.212 -10.916 1.00 87.75 161 ASP A CA 1
ATOM 1205 C C . ASP A 1 161 ? 3.748 -9.060 -11.727 1.00 87.75 161 ASP A C 1
ATOM 1207 O O . ASP A 1 161 ? 4.480 -9.291 -12.691 1.00 87.75 161 ASP A O 1
ATOM 1211 N N . LEU A 1 162 ? 3.495 -7.807 -11.329 1.00 83.62 162 LEU A N 1
ATOM 1212 C CA . LEU A 1 162 ? 4.138 -6.635 -11.927 1.00 83.62 162 LEU A CA 1
ATOM 1213 C C . LEU A 1 162 ? 5.661 -6.715 -11.788 1.00 83.62 162 LEU A C 1
ATOM 1215 O O . LEU A 1 162 ? 6.380 -6.521 -12.770 1.00 83.62 162 LEU A O 1
ATOM 1219 N N . ARG A 1 163 ? 6.161 -7.049 -10.596 1.00 82.88 163 ARG A N 1
ATOM 1220 C CA . ARG A 1 163 ? 7.599 -7.210 -10.365 1.00 82.88 163 ARG A CA 1
ATOM 1221 C C . ARG A 1 163 ? 8.186 -8.356 -11.191 1.00 82.88 163 ARG A C 1
ATOM 1223 O O . ARG A 1 163 ? 9.264 -8.197 -11.758 1.00 82.88 163 ARG A O 1
ATOM 1230 N N . ALA A 1 164 ? 7.489 -9.485 -11.303 1.00 85.06 164 ALA A N 1
ATOM 1231 C CA . ALA A 1 164 ? 7.910 -10.593 -12.156 1.00 85.06 164 ALA A CA 1
ATOM 1232 C C . ALA A 1 164 ? 8.000 -10.157 -13.628 1.00 85.06 164 ALA A C 1
ATOM 1234 O O . ALA A 1 164 ? 9.016 -10.401 -14.278 1.00 85.06 164 ALA A O 1
ATOM 1235 N N . ARG A 1 165 ? 7.001 -9.420 -14.142 1.00 84.88 165 ARG A N 1
ATOM 1236 C CA . ARG A 1 165 ? 7.039 -8.835 -15.496 1.00 84.88 165 ARG A CA 1
ATOM 1237 C C . ARG A 1 165 ? 8.227 -7.886 -15.683 1.00 84.88 165 ARG A C 1
ATOM 1239 O O . ARG A 1 165 ? 8.897 -7.952 -16.711 1.00 84.88 165 ARG A O 1
ATOM 1246 N N . GLN A 1 166 ? 8.513 -7.035 -14.697 1.00 82.06 166 GLN A N 1
ATOM 1247 C CA . GLN A 1 166 ? 9.667 -6.129 -14.730 1.00 82.06 166 GLN A CA 1
ATOM 1248 C C . GLN A 1 166 ? 11.003 -6.888 -14.746 1.00 82.06 166 GLN A C 1
ATOM 1250 O O . GLN A 1 166 ? 11.907 -6.501 -15.483 1.00 82.06 166 GLN A O 1
ATOM 1255 N N . LEU A 1 167 ? 11.118 -7.985 -13.988 1.00 82.31 167 LEU A N 1
ATOM 1256 C CA . LEU A 1 167 ? 12.300 -8.854 -13.990 1.00 82.31 167 LEU A CA 1
ATOM 1257 C C . LEU A 1 167 ? 12.474 -9.588 -15.324 1.00 82.31 167 LEU A C 1
ATOM 1259 O O . LEU A 1 167 ? 13.587 -9.667 -15.833 1.00 82.31 167 LEU A O 1
ATOM 1263 N N . HIS A 1 168 ? 11.390 -10.085 -15.924 1.00 81.31 168 HIS A N 1
ATOM 1264 C CA . HIS A 1 168 ? 11.442 -10.728 -17.240 1.00 81.31 168 HIS A CA 1
ATOM 1265 C C . HIS A 1 168 ? 11.860 -9.764 -18.358 1.00 81.31 168 HIS A C 1
ATOM 1267 O O . HIS A 1 168 ? 12.517 -10.180 -19.307 1.00 81.31 168 HIS A O 1
ATOM 1273 N N . GLY A 1 169 ? 11.500 -8.483 -18.246 1.00 75.00 169 GLY A N 1
ATOM 1274 C CA . GLY A 1 169 ? 11.921 -7.431 -19.174 1.00 75.00 169 GLY A CA 1
ATOM 1275 C C . GLY A 1 169 ? 13.299 -6.831 -18.874 1.00 75.00 169 GLY A C 1
ATOM 1276 O O . GLY A 1 169 ? 13.679 -5.852 -19.522 1.00 75.00 169 GLY A O 1
ATOM 1277 N N . TYR A 1 170 ? 14.027 -7.353 -17.881 1.00 72.56 170 TYR A N 1
ATOM 1278 C CA . TYR A 1 170 ? 15.332 -6.828 -17.500 1.00 72.56 170 TYR A CA 1
ATOM 1279 C C . TYR A 1 170 ? 16.379 -7.173 -18.572 1.00 72.56 170 TYR A C 1
ATOM 1281 O O . TYR A 1 170 ? 16.472 -8.331 -18.983 1.00 72.56 170 TYR A O 1
ATOM 1289 N N . PRO A 1 171 ? 17.181 -6.204 -19.048 1.00 65.38 171 PRO A N 1
ATOM 1290 C CA . PRO A 1 171 ? 18.172 -6.466 -20.085 1.00 65.38 171 PRO A CA 1
ATOM 1291 C C . PRO A 1 171 ? 19.283 -7.380 -19.549 1.00 65.38 171 PRO A C 1
ATOM 1293 O O . PRO A 1 171 ? 20.151 -6.946 -18.794 1.00 65.38 171 PRO A O 1
ATOM 1296 N N . THR A 1 172 ? 19.263 -8.649 -19.961 1.00 66.31 172 THR A N 1
ATOM 1297 C CA . THR A 1 172 ? 20.304 -9.648 -19.654 1.00 66.31 172 THR A CA 1
ATOM 1298 C C . THR A 1 172 ? 21.458 -9.638 -20.657 1.00 66.31 172 THR A C 1
ATOM 1300 O O . THR A 1 172 ? 22.489 -10.264 -20.422 1.00 66.31 172 THR A O 1
ATOM 1303 N N . GLU A 1 173 ? 21.309 -8.937 -21.782 1.00 56.81 173 GLU A N 1
ATOM 1304 C CA . GLU A 1 173 ? 22.321 -8.873 -22.834 1.00 56.81 173 GLU A CA 1
ATOM 1305 C C . GLU A 1 173 ? 23.181 -7.611 -22.696 1.00 56.81 173 GLU A C 1
ATOM 1307 O O . GLU A 1 173 ? 22.731 -6.492 -22.942 1.00 56.81 173 GLU A O 1
ATOM 1312 N N . ALA A 1 174 ? 24.449 -7.792 -22.320 1.00 50.00 174 ALA A N 1
ATOM 1313 C CA . ALA A 1 174 ? 25.457 -6.743 -22.425 1.00 50.00 174 ALA A CA 1
ATOM 1314 C C . ALA A 1 174 ? 25.962 -6.647 -23.883 1.00 50.00 174 ALA A C 1
ATOM 1316 O O . ALA A 1 174 ? 26.337 -7.677 -24.464 1.00 50.00 174 ALA A O 1
ATOM 1317 N N . PRO A 1 175 ? 26.048 -5.444 -24.487 1.00 45.25 175 PRO A N 1
ATOM 1318 C CA . PRO A 1 175 ? 26.684 -5.266 -25.787 1.00 45.25 175 PRO A CA 1
ATOM 1319 C C . PRO A 1 175 ? 28.157 -5.694 -25.700 1.00 45.25 175 PRO A C 1
ATOM 1321 O O . PRO A 1 175 ? 28.961 -5.034 -25.048 1.00 45.25 175 PRO A O 1
ATOM 1324 N N . GLY A 1 176 ? 28.513 -6.814 -26.338 1.00 48.59 176 GLY A N 1
ATOM 1325 C CA . GLY A 1 176 ? 29.909 -7.259 -26.470 1.00 48.59 176 GLY A CA 1
ATOM 1326 C C . GLY A 1 176 ? 30.197 -8.731 -26.167 1.00 48.59 176 GLY A C 1
ATOM 1327 O O . GLY A 1 176 ? 31.247 -9.216 -26.580 1.00 48.59 176 GLY A O 1
ATOM 1328 N N . LEU A 1 177 ? 29.286 -9.479 -25.533 1.00 44.69 177 LEU A N 1
ATOM 1329 C CA . LEU A 1 177 ? 29.549 -10.888 -25.181 1.00 44.69 177 LEU A CA 1
ATOM 1330 C C . LEU A 1 177 ? 29.404 -11.880 -26.351 1.00 44.69 177 LEU A C 1
ATOM 1332 O O . LEU A 1 177 ? 29.929 -12.987 -26.285 1.00 44.69 177 LEU A O 1
ATOM 1336 N N . TRP A 1 178 ? 28.768 -11.482 -27.455 1.00 45.12 178 TRP A N 1
ATOM 1337 C CA . TRP A 1 178 ? 28.485 -12.386 -28.580 1.00 45.12 178 TRP A CA 1
ATOM 1338 C C . TRP A 1 178 ? 29.516 -12.366 -29.721 1.00 45.12 178 TRP A C 1
ATOM 1340 O O . TRP A 1 178 ? 29.414 -13.181 -30.634 1.00 45.12 178 TRP A O 1
ATOM 1350 N N . ARG A 1 179 ? 30.526 -11.478 -29.706 1.00 43.81 179 ARG A N 1
ATOM 1351 C CA . ARG A 1 179 ? 31.529 -11.398 -30.797 1.00 43.81 179 ARG A CA 1
ATOM 1352 C C . ARG A 1 179 ? 32.911 -11.972 -30.478 1.00 43.81 179 ARG A C 1
ATOM 1354 O O . ARG A 1 179 ? 33.724 -12.064 -31.391 1.00 43.81 179 ARG A O 1
ATOM 1361 N N . SER A 1 180 ? 33.186 -12.392 -29.243 1.00 45.03 180 SER A N 1
ATOM 1362 C CA . SER A 1 180 ? 34.483 -12.988 -28.870 1.00 45.03 180 SER A CA 1
ATOM 1363 C C . SER A 1 180 ? 34.461 -14.511 -28.699 1.00 45.03 180 SER A C 1
ATOM 1365 O O . SER A 1 180 ? 35.527 -15.116 -28.673 1.00 45.03 180 SER A O 1
ATOM 1367 N N . ALA A 1 181 ? 33.286 -15.149 -28.630 1.00 45.56 181 ALA A N 1
ATOM 1368 C CA . ALA A 1 181 ? 33.185 -16.596 -28.404 1.00 45.56 181 ALA A CA 1
ATOM 1369 C C . ALA A 1 181 ? 33.112 -17.446 -29.690 1.00 45.56 181 ALA A C 1
ATOM 1371 O O . ALA A 1 181 ? 33.243 -18.665 -29.618 1.00 45.56 181 ALA A O 1
ATOM 1372 N N . LEU A 1 182 ? 32.921 -16.837 -30.867 1.00 48.75 182 LEU A N 1
ATOM 1373 C CA . LEU A 1 182 ? 32.805 -17.560 -32.140 1.00 48.75 182 LEU A CA 1
ATOM 1374 C C . LEU A 1 182 ? 33.535 -16.811 -33.268 1.00 48.75 182 LEU A C 1
ATOM 1376 O O . LEU A 1 182 ? 32.955 -16.010 -33.995 1.00 48.75 182 LEU A O 1
ATOM 1380 N N . GLY A 1 183 ? 34.831 -17.091 -33.415 1.00 34.38 183 GLY A N 1
ATOM 1381 C CA . GLY A 1 183 ? 35.666 -16.700 -34.557 1.00 34.38 183 GLY A CA 1
ATOM 1382 C C . GLY A 1 183 ? 36.791 -17.727 -34.748 1.00 34.38 183 GLY A C 1
ATOM 1383 O O . GLY A 1 183 ? 37.279 -18.268 -33.762 1.00 34.38 183 GLY A O 1
ATOM 1384 N N . PRO A 1 184 ? 37.147 -18.089 -35.990 1.00 39.41 184 PRO A N 1
ATOM 1385 C CA . PRO A 1 184 ? 37.273 -19.480 -36.411 1.00 39.41 184 PRO A CA 1
ATOM 1386 C C . PRO A 1 184 ? 38.584 -20.141 -35.977 1.00 39.41 184 PRO A C 1
ATOM 1388 O O . PRO A 1 184 ? 39.665 -19.573 -36.132 1.00 39.41 184 PRO A O 1
ATOM 1391 N N . SER A 1 185 ? 38.485 -21.404 -35.552 1.00 43.53 185 SER A N 1
ATOM 1392 C CA . SER A 1 185 ? 39.602 -22.349 -35.586 1.00 43.53 185 SER A CA 1
ATOM 1393 C C . SER A 1 185 ? 40.071 -22.475 -37.039 1.00 43.53 185 SER A C 1
ATOM 1395 O O . SER A 1 185 ? 39.437 -23.141 -37.858 1.00 43.53 185 SER A O 1
ATOM 1397 N N . ARG A 1 186 ? 41.147 -21.762 -37.384 1.00 39.75 186 ARG A N 1
ATOM 1398 C CA . ARG A 1 186 ? 41.900 -22.011 -38.612 1.00 39.75 186 ARG A CA 1
ATOM 1399 C C . ARG A 1 186 ? 42.766 -23.246 -38.369 1.00 39.75 186 ARG A C 1
ATOM 1401 O O . ARG A 1 186 ? 43.654 -23.207 -37.520 1.00 39.75 186 ARG A O 1
ATOM 1408 N N . LYS A 1 187 ? 42.442 -24.327 -39.077 1.00 41.91 187 LYS A N 1
ATOM 1409 C CA . LYS A 1 187 ? 43.412 -25.366 -39.436 1.00 41.91 187 LYS A CA 1
ATOM 1410 C C . LYS A 1 187 ? 44.358 -24.824 -40.500 1.00 41.91 187 LYS A C 1
ATOM 1412 O O . LYS A 1 187 ? 43.894 -23.972 -41.294 1.00 41.91 187 LYS A O 1
#

pLDDT: mean 74.91, std 17.09, range [34.38, 93.69]

Sequence (187 aa):
MSTIIAALIGLGGVTIAATIARLTAQSIAELNAAQKRRDAELLASKEYADLVITTAGAIEAYVWYASDEIISKRTVTEEAWHGAKDYVVPLRTSISRLQFLGTLVVDPTVKALHTSFLQLAESVFAAPGDDGMSARALWNRAVDAGNQPDTVTQLVQAAHDLRARQLHGYPTEAPGLWRSALGPSRK

Foldseek 3Di:
DPVVVVVVVVVVVVVVVVVVVVVLVVVVVVLVVVLVVLVVVLVLLVVLLVLLVQLLVLLVCLQPPQDPCQQADPDADPVSCVRRVVSLVSNVVSLVVNVVSLVVDPDPQLNVLSVVSSVLSVPLNNPPDPVNDTSNRSSCCQVPDPDPPGSSVSNSVVSVVVSVVSVVPNDPDDPPPPPPPDDDDDD